Protein AF-A0A822DT63-F1 (afdb_monomer)

pLDDT: mean 71.57, std 24.01, range [23.45, 98.0]

Radius of gyration: 25.52 Å; Cα contacts (8 Å, |Δi|>4): 205; chains: 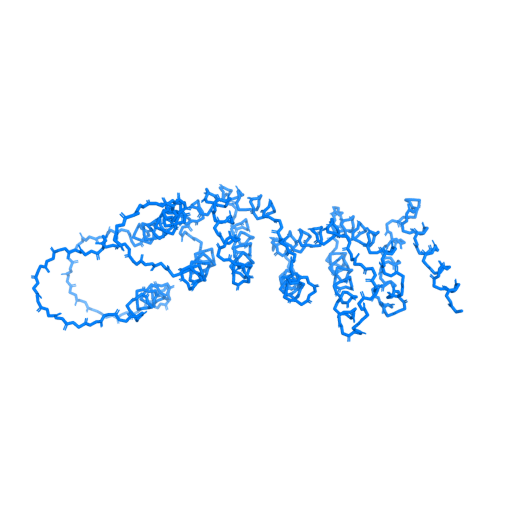1; bounding box: 80×31×86 Å

Sequence (314 aa):
MDDGYDVLAEYTKKILSDDAHGNLQLMHIMTIIVRHQTIYFHVRYILANLMIQSAQKIASQQSNSMEHKKLAIDIIEVIIKWELRKHHEQTNDQKNFNRALIDTIFNFLIRHACQINLQNMLPLSQQCIRLFKIARKFAWPNVDVKLTTFERLIHQIESPNITAHNSIAIAIDLLAFLISTFTVIQIKYTMRTLKRSLITCVSITNYPRLVESMQNLFSKLIIQIPIEPPAAIIPTTATNTQQGLSPQLVQATLASLATATTNNQQSILTNNVPISTHTISKSEDIEQFYTIITKTIIDNMNSTPTSIVNTTDR

Solvent-accessible surface area (backbone atoms only — not comparable to full-atom values): 18915 Å² total; per-residue (Å²): 122,64,67,61,50,53,51,50,43,50,55,53,48,50,62,73,70,40,81,85,53,54,72,67,56,55,51,51,52,51,51,51,49,54,76,44,45,78,73,49,51,84,41,36,83,77,44,50,67,54,51,55,51,48,27,52,54,48,57,64,44,92,86,60,46,72,65,42,46,49,50,26,51,47,50,52,50,47,56,46,48,50,47,41,47,45,64,73,68,65,55,82,89,56,85,75,83,55,67,70,57,54,52,49,50,53,52,50,30,54,55,52,34,33,50,57,80,46,91,86,31,58,67,58,16,51,49,26,51,51,50,47,53,46,37,46,66,66,54,38,67,88,60,85,80,75,58,70,62,54,50,60,51,40,65,49,65,85,50,92,45,73,59,50,48,56,20,34,21,49,50,38,45,53,47,32,54,49,49,74,73,48,53,68,69,56,43,48,51,51,49,65,73,42,42,71,45,52,54,59,55,53,70,48,70,92,41,66,66,40,46,53,24,51,51,52,30,50,56,47,47,51,71,67,42,79,70,76,76,72,94,82,82,65,86,88,73,91,77,92,78,93,75,89,85,63,80,59,58,66,52,47,58,53,49,57,57,62,63,66,74,67,78,84,79,79,90,81,88,86,84,90,82,93,73,81,91,73,93,69,61,76,65,54,58,52,37,49,48,50,48,49,48,51,48,50,55,48,50,66,58,63,75,64,87,88,86,90,74,87,78,90,84,136

Secondary structure (DSSP, 8-state):
-HHHHHHHHHHHHHHHH-TTS-HHHHHHHHHHHHHTHHHHGGGHHHHHHHHHHHHHHHHT-TT--HHHHHHHHHHHHHHHHHHHHHHHTT-TTSPPPPHHHHHHHHHHHHHHHT-TTSTT-HHHHHHHHHHHHHIIIII-TTPPPPTHHHHHHHGGGGS--HHHHHHHHHHHHHHHHHHHTS-HHHHHHHHHHHHHHHHHHHT--S-HHHHHHHHHHHHHHHHHS--PPPS---------------THHHHHHHHHHHHHSS-SS----------------HHHHHHHHHHHHHHHHHHHHHS-S--SS-----

Nearest PDB structures (foldseek):
  4xrk-assembly1_A  TM=4.862E-01  e=1.887E-01  Thermochaetoides thermophila DSM 1495
  6x2v-assembly1_C  TM=5.362E-01  e=8.096E-01  Saccharomyces cerevisiae
  3t7u-assembly2_B  TM=3.891E-01  e=5.999E-01  Homo sapiens
  7v1k-assembly1_A-2  TM=2.999E-01  e=3.625E+00  Homo sapiens

Structure (mmCIF, N/CA/C/O backbone):
data_AF-A0A822DT63-F1
#
_entry.id   AF-A0A822DT63-F1
#
loop_
_atom_site.group_PDB
_atom_site.id
_atom_site.type_symbol
_atom_site.label_atom_id
_atom_site.label_alt_id
_atom_site.label_comp_id
_atom_site.label_asym_id
_atom_site.label_entity_id
_atom_site.label_seq_id
_atom_site.pdbx_PDB_ins_code
_atom_site.Cartn_x
_atom_site.Cartn_y
_atom_site.Cartn_z
_atom_site.occupancy
_atom_site.B_iso_or_equiv
_atom_site.auth_seq_id
_atom_site.auth_comp_id
_atom_site.auth_asym_id
_atom_site.auth_atom_id
_atom_site.pdbx_PDB_model_num
ATOM 1 N N . MET A 1 1 ? 9.017 8.154 -33.077 1.00 52.53 1 MET A N 1
ATOM 2 C CA . MET A 1 1 ? 9.398 8.542 -31.695 1.00 52.53 1 MET A CA 1
ATOM 3 C C . MET A 1 1 ? 9.090 7.427 -30.696 1.00 52.53 1 MET A C 1
ATOM 5 O O . MET A 1 1 ? 9.802 7.360 -29.704 1.00 52.53 1 MET A O 1
ATOM 9 N N . ASP A 1 2 ? 8.120 6.542 -30.965 1.00 59.50 2 ASP A N 1
ATOM 10 C CA . ASP A 1 2 ? 7.795 5.391 -30.101 1.00 59.50 2 ASP A CA 1
ATOM 11 C C . ASP A 1 2 ? 8.909 4.330 -30.014 1.00 59.50 2 ASP A C 1
ATOM 13 O O . ASP A 1 2 ? 9.157 3.808 -28.928 1.00 59.50 2 ASP A O 1
ATOM 17 N N . ASP A 1 3 ? 9.687 4.131 -31.087 1.00 75.00 3 ASP A N 1
ATOM 18 C CA . ASP A 1 3 ? 10.789 3.151 -31.111 1.00 75.00 3 ASP A CA 1
ATOM 19 C C . ASP A 1 3 ? 11.819 3.365 -29.986 1.00 75.00 3 ASP A C 1
ATOM 21 O O . ASP A 1 3 ? 12.378 2.414 -29.446 1.00 75.00 3 ASP A O 1
ATOM 25 N N . GLY A 1 4 ? 12.064 4.618 -29.583 1.00 85.81 4 GLY A N 1
ATOM 26 C CA . GLY A 1 4 ? 13.024 4.929 -28.521 1.00 85.81 4 GLY A CA 1
ATOM 27 C C . GLY A 1 4 ? 12.566 4.465 -27.135 1.00 85.81 4 GLY A C 1
ATOM 28 O O . GLY A 1 4 ? 13.388 4.038 -26.322 1.00 85.81 4 GLY A O 1
ATOM 29 N N . TYR A 1 5 ? 11.259 4.518 -26.862 1.00 88.31 5 TYR A N 1
ATOM 30 C CA . TYR A 1 5 ? 10.699 4.037 -25.600 1.00 88.31 5 TYR A CA 1
ATOM 31 C C . TYR A 1 5 ? 10.622 2.516 -25.567 1.00 88.31 5 TYR A C 1
ATOM 33 O O . TYR A 1 5 ? 10.907 1.930 -24.524 1.00 88.31 5 TYR A O 1
ATOM 41 N N . ASP A 1 6 ? 10.320 1.874 -26.692 1.00 87.62 6 ASP A N 1
ATOM 42 C CA . ASP A 1 6 ? 10.322 0.415 -26.782 1.00 87.62 6 ASP A CA 1
ATOM 43 C C . ASP A 1 6 ? 11.729 -0.153 -26.568 1.00 87.62 6 ASP A C 1
ATOM 45 O O . ASP A 1 6 ? 11.918 -1.045 -25.739 1.00 87.62 6 ASP A O 1
ATOM 49 N N . VAL A 1 7 ? 12.740 0.456 -27.195 1.00 90.56 7 VAL A N 1
ATOM 50 C CA . VAL A 1 7 ? 14.152 0.113 -26.979 1.00 90.56 7 VAL A CA 1
ATOM 51 C C . VAL A 1 7 ? 14.564 0.340 -25.518 1.00 90.56 7 VAL A C 1
ATOM 53 O O . VAL A 1 7 ? 15.204 -0.519 -24.904 1.00 90.56 7 VAL A O 1
ATOM 56 N N . LEU A 1 8 ? 14.164 1.467 -24.915 1.00 91.31 8 LEU A N 1
ATOM 57 C CA . LEU A 1 8 ? 14.414 1.733 -23.495 1.00 91.31 8 LEU A CA 1
ATOM 58 C C . LEU A 1 8 ? 13.764 0.665 -22.602 1.00 91.31 8 LEU A C 1
ATOM 60 O O . LEU A 1 8 ? 14.399 0.186 -21.657 1.00 91.31 8 LEU A O 1
ATOM 64 N N . ALA A 1 9 ? 12.513 0.295 -22.884 1.00 90.88 9 ALA A N 1
ATOM 65 C CA . ALA A 1 9 ? 11.777 -0.712 -22.131 1.00 90.88 9 ALA A CA 1
ATOM 66 C C . ALA A 1 9 ? 12.451 -2.079 -22.235 1.00 90.88 9 ALA A C 1
ATOM 68 O O . ALA A 1 9 ? 12.611 -2.751 -21.216 1.00 90.88 9 ALA A O 1
ATOM 69 N N . GLU A 1 10 ? 12.867 -2.473 -23.437 1.00 92.12 10 GLU A N 1
ATOM 70 C CA . GLU A 1 10 ? 13.505 -3.755 -23.710 1.00 92.12 10 GLU A CA 1
ATOM 71 C C . GLU A 1 10 ? 14.838 -3.891 -22.972 1.00 92.12 10 GLU A C 1
ATOM 73 O O . GLU A 1 10 ? 15.023 -4.847 -22.213 1.00 92.12 10 GLU A O 1
ATOM 78 N N . TYR A 1 11 ? 15.741 -2.915 -23.109 1.00 89.50 11 TYR A N 1
ATOM 79 C CA . TYR A 1 11 ? 17.038 -2.965 -22.431 1.00 89.50 11 TYR A CA 1
ATOM 80 C C . TYR A 1 11 ? 16.901 -2.879 -20.913 1.00 89.50 11 TYR A C 1
ATOM 82 O O . TYR A 1 11 ? 17.552 -3.638 -20.194 1.00 89.50 11 TYR A O 1
ATOM 90 N N . THR A 1 12 ? 16.022 -2.006 -20.412 1.00 91.12 12 THR A N 1
ATOM 91 C CA . THR A 1 12 ? 15.779 -1.903 -18.967 1.00 91.12 12 THR A CA 1
ATOM 92 C C . THR A 1 12 ? 15.217 -3.214 -18.434 1.00 91.12 12 THR A C 1
ATOM 94 O O . THR A 1 12 ? 15.728 -3.747 -17.455 1.00 91.12 12 THR A O 1
ATOM 97 N N . LYS A 1 13 ? 14.210 -3.786 -19.104 1.00 91.38 13 LYS A N 1
ATOM 98 C CA . LYS A 1 13 ? 13.637 -5.083 -18.742 1.00 91.38 13 LYS A CA 1
ATOM 99 C C . LYS A 1 13 ? 14.699 -6.174 -18.728 1.00 91.38 13 LYS A C 1
ATOM 101 O O . LYS A 1 13 ? 14.752 -6.908 -17.751 1.00 91.38 13 LYS A O 1
ATOM 106 N N . LYS A 1 14 ? 15.540 -6.249 -19.762 1.00 88.69 14 LYS A N 1
ATOM 107 C CA . LYS A 1 14 ? 16.614 -7.241 -19.869 1.00 88.69 14 LYS A CA 1
ATOM 108 C C . LYS A 1 14 ? 17.551 -7.178 -18.665 1.00 88.69 14 LYS A C 1
ATOM 110 O O . LYS A 1 14 ? 17.771 -8.202 -18.032 1.00 88.69 14 LYS A O 1
ATOM 115 N N . ILE A 1 15 ? 18.004 -5.977 -18.296 1.00 85.56 15 ILE A N 1
ATOM 116 C CA . ILE A 1 15 ? 18.871 -5.768 -17.124 1.00 85.56 15 ILE A CA 1
ATOM 117 C C . ILE A 1 15 ? 18.153 -6.149 -15.819 1.00 85.56 15 ILE A C 1
ATOM 119 O O . ILE A 1 15 ? 18.777 -6.675 -14.906 1.00 85.56 15 ILE A O 1
ATOM 123 N N . LEU A 1 16 ? 16.847 -5.883 -15.709 1.00 86.44 16 LEU A N 1
ATOM 124 C CA . LEU A 1 16 ? 16.071 -6.210 -14.507 1.00 86.44 16 LEU A CA 1
ATOM 125 C C . LEU A 1 16 ? 15.719 -7.694 -14.373 1.00 86.44 16 LEU A C 1
ATOM 127 O O . LEU A 1 16 ? 15.528 -8.159 -13.252 1.00 86.44 16 LEU A O 1
ATOM 131 N N . SER A 1 17 ? 15.580 -8.412 -15.489 1.00 83.12 17 SER A N 1
ATOM 132 C CA . SER A 1 17 ? 15.238 -9.838 -15.509 1.00 83.12 17 SER A CA 1
ATOM 133 C C . SER A 1 17 ? 16.448 -10.763 -15.441 1.00 83.12 17 SER A C 1
ATOM 135 O O . SER A 1 17 ? 16.282 -11.943 -15.154 1.00 83.12 17 SER A O 1
ATOM 137 N N . ASP A 1 18 ? 17.638 -10.258 -15.761 1.00 78.69 18 ASP A N 1
ATOM 138 C CA . ASP A 1 18 ? 18.852 -11.063 -15.792 1.00 78.69 18 ASP A CA 1
ATOM 139 C C . ASP A 1 18 ? 19.475 -11.152 -14.388 1.00 78.69 18 ASP A C 1
ATOM 141 O O . ASP A 1 18 ? 20.070 -10.200 -13.880 1.00 78.69 18 ASP A O 1
ATOM 145 N N . ASP A 1 19 ? 19.320 -12.313 -13.745 1.00 63.47 19 ASP A N 1
ATOM 146 C CA . ASP A 1 19 ? 19.892 -12.611 -12.426 1.00 63.47 19 ASP A CA 1
ATOM 147 C C . ASP A 1 19 ? 21.431 -12.741 -12.451 1.00 63.47 19 ASP A C 1
ATOM 149 O O . ASP A 1 19 ? 22.051 -12.816 -11.387 1.00 63.47 19 ASP A O 1
ATOM 153 N N . ALA A 1 20 ? 22.073 -12.732 -13.631 1.00 59.50 20 ALA A N 1
ATOM 154 C CA . ALA A 1 20 ? 23.534 -12.697 -13.750 1.00 59.50 20 ALA A CA 1
ATOM 155 C C . ALA A 1 20 ? 24.132 -11.348 -13.310 1.00 59.50 20 ALA A C 1
ATOM 157 O O . ALA A 1 20 ? 25.312 -11.255 -12.961 1.00 59.50 20 ALA A O 1
ATOM 158 N N . HIS A 1 21 ? 23.323 -10.289 -13.309 1.00 62.19 21 HIS A N 1
ATOM 159 C CA . HIS A 1 21 ? 23.713 -8.965 -12.856 1.00 62.19 21 HIS A CA 1
ATOM 160 C C . HIS A 1 21 ? 23.679 -8.903 -11.322 1.00 62.19 21 HIS A C 1
ATOM 162 O O . HIS A 1 21 ? 22.627 -9.012 -10.694 1.00 62.19 21 HIS A O 1
ATOM 168 N N . GLY A 1 22 ? 24.845 -8.737 -10.688 1.00 78.00 22 GLY A N 1
ATOM 169 C CA . GLY A 1 22 ? 24.954 -8.702 -9.226 1.00 78.00 22 GLY A CA 1
ATOM 170 C C . GLY A 1 22 ? 24.049 -7.644 -8.569 1.00 78.00 22 GLY A C 1
ATOM 171 O O . GLY A 1 22 ? 23.708 -6.630 -9.179 1.00 78.00 22 GLY A O 1
ATOM 172 N N . ASN A 1 23 ? 23.702 -7.840 -7.287 1.00 81.19 23 ASN A N 1
ATOM 173 C CA . ASN A 1 23 ? 22.783 -6.967 -6.527 1.00 81.19 23 ASN A CA 1
ATOM 174 C C . ASN A 1 23 ? 23.103 -5.462 -6.641 1.00 81.19 23 ASN A C 1
ATOM 176 O O . ASN A 1 23 ? 22.190 -4.642 -6.657 1.00 81.19 23 ASN A O 1
ATOM 180 N N . LEU A 1 24 ? 24.380 -5.089 -6.762 1.00 85.69 24 LEU A N 1
ATOM 181 C CA . LEU A 1 24 ? 24.803 -3.696 -6.927 1.00 85.69 24 LEU A CA 1
ATOM 182 C C . LEU A 1 24 ? 24.281 -3.064 -8.230 1.00 85.69 24 LEU A C 1
ATOM 184 O O . LEU A 1 24 ? 23.842 -1.915 -8.231 1.00 85.69 24 LEU A O 1
ATOM 188 N N . GLN A 1 25 ? 24.286 -3.815 -9.333 1.00 87.56 25 GLN A N 1
ATOM 189 C CA . GLN A 1 25 ? 23.784 -3.339 -10.620 1.00 87.56 25 GLN A CA 1
ATOM 190 C C . GLN A 1 25 ? 22.270 -3.127 -10.569 1.00 87.56 25 GLN A C 1
ATOM 192 O O . GLN A 1 25 ? 21.791 -2.100 -11.049 1.00 87.56 25 GLN A O 1
ATOM 197 N N . LEU A 1 26 ? 21.537 -4.039 -9.915 1.00 88.50 26 LEU A N 1
ATOM 198 C CA . LEU A 1 26 ? 20.099 -3.901 -9.670 1.00 88.50 26 LEU A CA 1
ATOM 199 C C . LEU A 1 26 ? 19.777 -2.619 -8.883 1.00 88.50 26 LEU A C 1
ATOM 201 O O . LEU A 1 26 ? 18.880 -1.860 -9.249 1.00 88.50 26 LEU A O 1
ATOM 205 N N . MET A 1 27 ? 20.536 -2.347 -7.820 1.00 89.38 27 MET A N 1
ATOM 206 C CA . MET A 1 27 ? 20.390 -1.126 -7.021 1.00 89.38 27 MET A CA 1
ATOM 207 C C . MET A 1 27 ? 20.662 0.134 -7.847 1.00 89.38 27 MET A C 1
ATOM 209 O O . MET A 1 27 ? 19.911 1.111 -7.773 1.00 89.38 27 MET A O 1
ATOM 213 N N . HIS A 1 28 ? 21.715 0.110 -8.666 1.00 91.50 28 HIS A N 1
ATOM 214 C CA . HIS A 1 28 ? 22.088 1.235 -9.513 1.00 91.50 28 HIS A CA 1
ATOM 215 C C . HIS A 1 28 ? 21.010 1.546 -10.561 1.00 91.50 28 HIS A C 1
ATOM 217 O O . HIS A 1 28 ? 20.580 2.695 -10.677 1.00 91.50 28 HIS A O 1
ATOM 223 N N . ILE A 1 29 ? 20.507 0.534 -11.281 1.00 92.94 29 ILE A N 1
ATOM 224 C CA . ILE A 1 29 ? 19.453 0.749 -12.284 1.00 92.94 29 ILE A CA 1
ATOM 225 C C . ILE A 1 29 ? 18.142 1.213 -11.639 1.00 92.94 29 ILE A C 1
ATOM 227 O O . ILE A 1 29 ? 17.518 2.145 -12.141 1.00 92.94 29 ILE A O 1
ATOM 231 N N . MET A 1 30 ? 17.761 0.657 -10.483 1.00 94.06 30 MET A N 1
ATOM 232 C CA . MET A 1 30 ? 16.591 1.127 -9.733 1.00 94.06 30 MET A CA 1
ATOM 233 C C . MET A 1 30 ? 16.735 2.593 -9.321 1.00 94.06 30 MET A C 1
ATOM 235 O O . MET A 1 30 ? 15.799 3.373 -9.478 1.00 94.06 30 MET A O 1
ATOM 239 N N . THR A 1 31 ? 17.926 2.999 -8.876 1.00 95.44 31 THR A N 1
ATOM 240 C CA . THR A 1 31 ? 18.222 4.398 -8.538 1.00 95.44 31 THR A CA 1
ATOM 241 C C . THR A 1 31 ? 18.108 5.313 -9.762 1.00 95.44 31 THR A C 1
ATOM 243 O O . THR A 1 31 ? 17.562 6.412 -9.659 1.00 95.44 31 THR A O 1
ATOM 246 N N . ILE A 1 32 ? 18.565 4.868 -10.940 1.00 95.31 32 ILE A N 1
ATOM 247 C CA . ILE A 1 32 ? 18.401 5.608 -12.203 1.00 95.31 32 ILE A CA 1
ATOM 248 C C . ILE A 1 32 ? 16.918 5.785 -12.539 1.00 95.31 32 ILE A C 1
ATOM 250 O O . ILE A 1 32 ? 16.511 6.904 -12.853 1.00 95.31 32 ILE A O 1
ATOM 254 N N . ILE A 1 33 ? 16.118 4.716 -12.457 1.00 95.81 33 ILE A N 1
ATOM 255 C CA . ILE A 1 33 ? 14.677 4.769 -12.745 1.00 95.81 33 ILE A CA 1
ATOM 256 C C . ILE A 1 33 ? 13.977 5.729 -11.780 1.00 95.81 33 ILE A C 1
ATOM 258 O O . ILE A 1 33 ? 13.191 6.569 -12.216 1.00 95.81 33 ILE A O 1
ATOM 262 N N . VAL A 1 34 ? 14.295 5.654 -10.484 1.00 96.94 34 VAL A N 1
ATOM 263 C CA . VAL A 1 34 ? 13.721 6.543 -9.465 1.00 96.94 34 VAL A CA 1
ATOM 264 C C . VAL A 1 34 ? 14.087 8.004 -9.729 1.00 96.94 34 VAL A C 1
ATOM 266 O O . VAL A 1 34 ? 13.219 8.879 -9.699 1.00 96.94 34 VAL A O 1
ATOM 269 N N . ARG A 1 35 ? 15.359 8.277 -10.042 1.00 97.00 35 ARG A N 1
ATOM 270 C CA . ARG A 1 35 ? 15.852 9.629 -10.332 1.00 97.00 35 ARG A CA 1
ATOM 271 C C . ARG A 1 35 ? 15.226 10.218 -11.597 1.00 97.00 35 ARG A C 1
ATOM 273 O O . ARG A 1 35 ? 14.903 11.401 -11.616 1.00 97.00 35 ARG A O 1
ATOM 280 N N . HIS A 1 36 ? 15.024 9.398 -12.627 1.00 95.38 36 HIS A N 1
ATOM 281 C CA . HIS A 1 36 ? 14.528 9.811 -13.947 1.00 95.38 36 HIS A CA 1
ATOM 282 C C . HIS A 1 36 ? 13.108 9.316 -14.239 1.00 95.38 36 HIS A C 1
ATOM 284 O O . HIS A 1 36 ? 12.771 8.975 -15.373 1.00 95.38 36 HIS A O 1
ATOM 290 N N . GLN A 1 37 ? 12.248 9.298 -13.220 1.00 94.75 37 GLN A N 1
ATOM 291 C CA . GLN A 1 37 ? 10.893 8.739 -13.299 1.00 94.75 37 GLN A CA 1
ATOM 292 C C . GLN A 1 37 ? 10.018 9.306 -14.433 1.00 94.75 37 GLN A C 1
ATOM 294 O O . GLN A 1 37 ? 9.089 8.638 -14.881 1.00 94.75 37 GLN A O 1
ATOM 299 N N . THR A 1 38 ? 10.269 10.534 -14.899 1.00 93.69 38 THR A N 1
ATOM 300 C CA . THR A 1 38 ? 9.486 11.170 -15.971 1.00 93.69 38 THR A CA 1
ATOM 301 C C . THR A 1 38 ? 9.731 10.522 -17.328 1.00 93.69 38 THR A C 1
ATOM 303 O O . THR A 1 38 ? 8.777 10.360 -18.082 1.00 93.69 38 THR A O 1
ATOM 306 N N . ILE A 1 39 ? 10.969 10.104 -17.609 1.00 93.06 39 ILE A N 1
ATOM 307 C CA . ILE A 1 39 ? 11.360 9.438 -18.861 1.00 93.06 39 ILE A CA 1
ATOM 308 C C . ILE A 1 39 ? 10.750 8.035 -18.910 1.00 93.06 39 ILE A C 1
ATOM 310 O O . ILE A 1 39 ? 10.152 7.637 -19.907 1.00 93.06 39 ILE A O 1
ATOM 314 N N . TYR A 1 40 ? 10.826 7.310 -17.792 1.00 94.44 40 TYR A N 1
ATOM 315 C CA . TYR A 1 40 ? 10.297 5.950 -17.673 1.00 94.44 40 TYR A CA 1
ATOM 316 C C . TYR A 1 40 ? 8.763 5.882 -17.583 1.00 94.44 40 TYR A C 1
ATOM 318 O O . TYR A 1 40 ? 8.188 4.797 -17.665 1.00 94.44 40 TYR A O 1
ATOM 326 N N . PHE A 1 41 ? 8.074 7.021 -17.460 1.00 93.50 41 PHE A N 1
ATOM 327 C CA . PHE A 1 41 ? 6.614 7.068 -17.371 1.00 93.50 41 PHE A CA 1
ATOM 328 C C . PHE A 1 41 ? 5.923 6.444 -18.591 1.00 93.50 41 PHE A C 1
ATOM 330 O O . PHE A 1 41 ? 4.889 5.797 -18.431 1.00 93.50 41 PHE A O 1
ATOM 337 N N . HIS A 1 42 ? 6.483 6.592 -19.793 1.00 90.69 42 HIS A N 1
ATOM 338 C CA . HIS A 1 42 ? 5.894 6.039 -21.019 1.00 90.69 42 HIS A CA 1
ATOM 339 C C . HIS A 1 42 ? 5.940 4.501 -21.055 1.00 90.69 42 HIS A C 1
ATOM 341 O O . HIS A 1 42 ? 5.038 3.867 -21.593 1.00 90.69 42 HIS A O 1
ATOM 347 N N . VAL A 1 43 ? 6.920 3.892 -20.381 1.00 92.44 43 VAL A N 1
ATOM 348 C CA . VAL A 1 43 ? 7.152 2.434 -20.353 1.00 92.44 43 VAL A CA 1
ATOM 349 C C . VAL A 1 43 ? 6.694 1.773 -19.042 1.00 92.44 43 VAL A C 1
ATOM 351 O O . VAL A 1 43 ? 6.936 0.589 -18.795 1.00 92.44 43 VAL A O 1
ATOM 354 N N . ARG A 1 44 ? 5.997 2.528 -18.184 1.00 93.06 44 ARG A N 1
ATOM 355 C CA . ARG A 1 44 ? 5.660 2.152 -16.801 1.00 93.06 44 ARG A CA 1
ATOM 356 C C . ARG A 1 44 ? 4.970 0.799 -16.644 1.00 93.06 44 ARG A C 1
ATOM 358 O O . ARG A 1 44 ? 5.275 0.077 -15.706 1.00 93.06 44 ARG A O 1
ATOM 365 N N . TYR A 1 45 ? 4.063 0.419 -17.543 1.00 91.31 45 TYR A N 1
ATOM 366 C CA . TYR A 1 45 ? 3.303 -0.834 -17.408 1.00 91.31 45 TYR A CA 1
ATOM 367 C C . TYR A 1 45 ? 4.167 -2.077 -17.606 1.00 91.31 45 TYR A C 1
ATOM 369 O O . TYR A 1 45 ? 3.903 -3.111 -16.995 1.00 91.31 45 TYR A O 1
ATOM 377 N N . ILE A 1 46 ? 5.205 -1.964 -18.437 1.00 91.19 46 ILE A N 1
ATOM 378 C CA . ILE A 1 46 ? 6.165 -3.039 -18.686 1.00 91.19 46 ILE A CA 1
ATOM 379 C C . ILE A 1 46 ? 7.077 -3.193 -17.464 1.00 91.19 46 ILE A C 1
ATOM 381 O O . ILE A 1 46 ? 7.363 -4.310 -17.036 1.00 91.19 46 ILE A O 1
ATOM 385 N N . LEU A 1 47 ? 7.496 -2.070 -16.873 1.00 93.56 47 LEU A N 1
ATOM 386 C CA . LEU A 1 47 ? 8.488 -2.058 -15.800 1.00 93.56 47 LEU A CA 1
ATOM 387 C C . LEU A 1 47 ? 7.903 -2.235 -14.397 1.00 93.56 47 LEU A C 1
ATOM 389 O O . LEU A 1 47 ? 8.574 -2.808 -13.546 1.00 93.56 47 LEU A O 1
ATOM 393 N N . ALA A 1 48 ? 6.673 -1.794 -14.125 1.00 94.50 48 ALA A N 1
ATOM 394 C CA . ALA A 1 48 ? 6.158 -1.699 -12.756 1.00 94.50 48 ALA A CA 1
ATOM 395 C C . ALA A 1 48 ? 6.138 -3.048 -12.013 1.00 94.50 48 ALA A C 1
ATOM 397 O O . ALA A 1 48 ? 6.476 -3.096 -10.831 1.00 94.50 48 ALA A O 1
ATOM 398 N N . ASN A 1 49 ? 5.815 -4.149 -12.705 1.00 93.94 49 ASN A N 1
ATOM 399 C CA . ASN A 1 49 ? 5.872 -5.500 -12.130 1.00 93.94 49 ASN A CA 1
ATOM 400 C C . ASN A 1 49 ? 7.302 -5.944 -11.784 1.00 93.94 49 ASN A C 1
ATOM 402 O O . ASN A 1 49 ? 7.497 -6.667 -10.812 1.00 93.94 49 ASN A O 1
ATOM 406 N N . LEU A 1 50 ? 8.299 -5.538 -12.570 1.00 93.62 50 LEU A N 1
ATOM 407 C CA . LEU A 1 50 ? 9.703 -5.841 -12.285 1.00 93.62 50 LEU A CA 1
ATOM 408 C C . LEU A 1 50 ? 10.199 -4.967 -11.137 1.00 93.62 50 LEU A C 1
ATOM 410 O O . LEU A 1 50 ? 10.806 -5.469 -10.203 1.00 93.62 50 LEU A O 1
ATOM 414 N N . MET A 1 51 ? 9.843 -3.683 -11.147 1.00 94.94 51 MET A N 1
ATOM 415 C CA . MET A 1 51 ? 10.192 -2.735 -10.091 1.00 94.94 51 MET A CA 1
ATOM 416 C C . MET A 1 51 ? 9.673 -3.161 -8.718 1.00 94.94 51 MET A C 1
ATOM 418 O O . MET A 1 51 ? 10.431 -3.119 -7.753 1.00 94.94 51 MET A O 1
ATOM 422 N N . ILE A 1 52 ? 8.420 -3.622 -8.611 1.00 95.00 52 ILE A N 1
ATOM 423 C CA . ILE A 1 52 ? 7.889 -4.119 -7.332 1.00 95.00 52 ILE A CA 1
ATOM 424 C C . ILE A 1 52 ? 8.627 -5.381 -6.857 1.00 95.00 52 ILE A C 1
ATOM 426 O O . 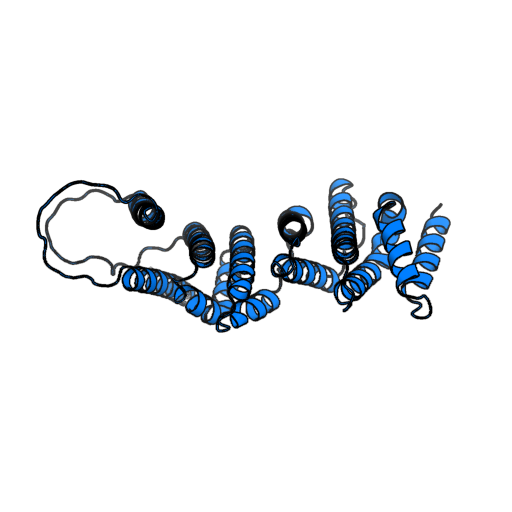ILE A 1 52 ? 8.942 -5.487 -5.672 1.00 95.00 52 ILE A O 1
ATOM 430 N N . GLN A 1 53 ? 8.971 -6.300 -7.766 1.00 93.75 53 GLN A N 1
ATOM 431 C CA . GLN A 1 53 ? 9.754 -7.498 -7.438 1.00 93.75 53 GLN A CA 1
ATOM 432 C C . GLN A 1 53 ? 11.167 -7.133 -6.974 1.00 93.75 53 GLN A C 1
ATOM 434 O O . GLN A 1 53 ? 11.644 -7.649 -5.963 1.00 93.75 53 GLN A O 1
ATOM 439 N N . SER A 1 54 ? 11.819 -6.189 -7.655 1.00 92.44 54 SER A N 1
ATOM 440 C CA . SER A 1 54 ? 13.120 -5.662 -7.251 1.00 92.44 54 SER A CA 1
ATOM 441 C C . SER A 1 54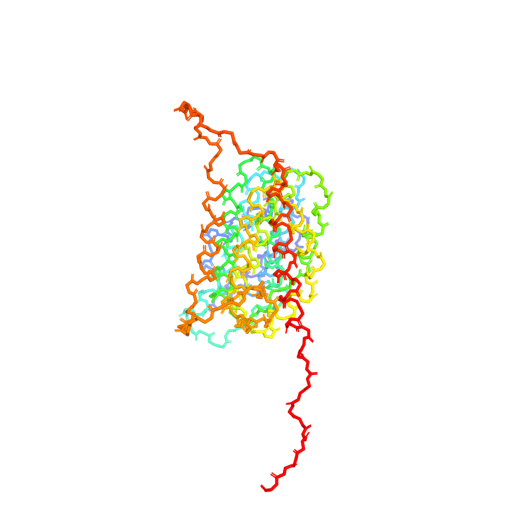 ? 13.046 -4.978 -5.888 1.00 92.44 54 SER A C 1
ATOM 443 O O . SER A 1 54 ? 13.883 -5.258 -5.039 1.00 92.44 54 SER A O 1
ATOM 445 N N . ALA A 1 55 ? 12.024 -4.157 -5.624 1.00 93.94 55 ALA A N 1
ATOM 446 C CA . ALA A 1 55 ? 11.828 -3.516 -4.323 1.00 93.94 55 ALA A CA 1
ATOM 447 C C . ALA A 1 55 ? 11.666 -4.546 -3.191 1.00 93.94 55 ALA A C 1
ATOM 449 O O . ALA A 1 55 ? 12.275 -4.394 -2.134 1.00 93.94 55 ALA A O 1
ATOM 450 N N . GLN A 1 56 ? 10.909 -5.626 -3.415 1.00 92.75 56 GLN A N 1
ATOM 451 C CA . GLN A 1 56 ? 10.780 -6.728 -2.456 1.00 92.75 56 GLN A CA 1
ATOM 452 C C . GLN A 1 56 ? 12.106 -7.467 -2.239 1.00 92.75 56 GLN A C 1
ATOM 454 O O . GLN A 1 56 ? 12.480 -7.714 -1.091 1.00 92.75 56 GLN A O 1
ATOM 459 N N . LYS A 1 57 ? 12.836 -7.780 -3.321 1.00 90.50 57 LYS A N 1
ATOM 460 C CA . LYS A 1 57 ? 14.161 -8.418 -3.265 1.00 90.50 57 LYS A CA 1
ATOM 461 C C . LYS A 1 57 ? 15.113 -7.560 -2.437 1.00 90.50 57 LYS A C 1
ATOM 463 O O . LYS A 1 57 ? 15.623 -8.051 -1.437 1.00 90.50 57 LYS A O 1
ATOM 468 N N . ILE A 1 58 ? 15.252 -6.277 -2.775 1.00 90.06 58 ILE A N 1
ATOM 469 C CA . ILE A 1 58 ? 16.101 -5.298 -2.078 1.00 90.06 58 ILE A CA 1
ATOM 470 C C . ILE A 1 58 ? 15.722 -5.195 -0.600 1.00 90.06 58 ILE A C 1
ATOM 472 O O . ILE A 1 58 ? 16.586 -5.311 0.259 1.00 90.06 58 ILE A O 1
ATOM 476 N N . ALA A 1 59 ? 14.434 -5.044 -0.286 1.00 88.00 59 ALA A N 1
ATOM 477 C CA . ALA A 1 59 ? 13.965 -4.858 1.084 1.00 88.00 59 ALA A CA 1
ATOM 478 C C . ALA A 1 59 ? 14.069 -6.115 1.968 1.00 88.00 59 ALA A C 1
ATOM 480 O O . ALA A 1 59 ? 13.917 -6.011 3.186 1.00 88.00 59 ALA A O 1
ATOM 481 N N . SER A 1 60 ? 14.310 -7.294 1.390 1.00 84.44 60 SER A N 1
ATOM 482 C CA . SER A 1 60 ? 14.383 -8.576 2.109 1.00 84.44 60 SER A CA 1
ATOM 483 C C . SER A 1 60 ? 15.805 -9.031 2.469 1.00 84.44 60 SER A C 1
ATOM 485 O O . SER A 1 60 ? 15.957 -10.017 3.187 1.00 84.44 60 SER A O 1
ATOM 487 N N . GLN A 1 61 ? 16.851 -8.335 2.008 1.00 80.31 61 GLN A N 1
ATOM 488 C CA . GLN A 1 61 ? 18.236 -8.800 2.153 1.00 80.31 61 GLN A CA 1
ATOM 489 C C . GLN A 1 61 ? 18.752 -8.717 3.600 1.00 80.31 61 GLN A C 1
ATOM 491 O O . GLN A 1 61 ? 18.446 -7.794 4.345 1.00 80.31 61 GLN A O 1
ATOM 496 N N . GLN A 1 62 ? 19.574 -9.680 4.025 1.00 59.56 62 GLN A N 1
ATOM 497 C CA . GLN A 1 62 ? 20.045 -9.748 5.418 1.00 59.56 62 GLN A CA 1
ATOM 498 C C . GLN A 1 62 ? 21.041 -8.624 5.773 1.00 59.56 62 GLN A C 1
ATOM 500 O O . GLN A 1 62 ? 21.049 -8.161 6.909 1.00 59.56 62 GLN A O 1
ATOM 505 N N . SER A 1 63 ? 21.801 -8.099 4.799 1.00 60.56 63 SER A N 1
ATOM 506 C CA . SER A 1 63 ? 22.687 -6.926 4.958 1.00 60.56 63 SER A CA 1
ATOM 507 C C . SER A 1 63 ? 21.964 -5.587 4.712 1.00 60.56 63 SER A C 1
ATOM 509 O O . SER A 1 63 ? 22.525 -4.660 4.125 1.00 60.56 63 SER A O 1
ATOM 511 N N . ASN A 1 64 ? 20.683 -5.508 5.078 1.00 62.25 64 ASN A N 1
ATOM 512 C CA . ASN A 1 64 ? 19.778 -4.399 4.770 1.00 62.25 64 ASN A CA 1
ATOM 513 C C . ASN A 1 64 ? 20.219 -3.064 5.400 1.00 62.25 64 ASN A C 1
ATOM 515 O O . ASN A 1 64 ? 19.772 -2.696 6.490 1.00 62.25 64 ASN A O 1
ATOM 519 N N . SER A 1 65 ? 21.042 -2.302 4.676 1.00 78.56 65 SER A N 1
ATOM 520 C CA . SER A 1 65 ? 21.297 -0.893 4.981 1.00 78.56 65 SER A CA 1
ATOM 521 C C . SER A 1 65 ? 19.984 -0.099 4.961 1.00 78.56 65 SER A C 1
ATOM 523 O O . SER A 1 65 ? 19.060 -0.394 4.194 1.00 78.56 65 SER A O 1
ATOM 525 N N . MET A 1 66 ? 19.904 0.949 5.783 1.00 82.62 66 MET A N 1
ATOM 526 C CA . MET A 1 66 ? 18.800 1.915 5.759 1.00 82.62 66 MET A CA 1
ATOM 527 C C . MET A 1 66 ? 18.577 2.488 4.350 1.00 82.62 66 MET A C 1
ATOM 529 O O . MET A 1 66 ? 17.443 2.714 3.932 1.00 82.62 66 MET A O 1
ATOM 533 N N . GLU A 1 67 ? 19.659 2.656 3.592 1.00 87.31 67 GLU A N 1
ATOM 534 C CA . GLU A 1 67 ? 19.646 3.143 2.213 1.00 87.31 67 GLU A CA 1
ATOM 535 C C . GLU A 1 67 ? 18.892 2.200 1.273 1.00 87.31 67 GLU A C 1
ATOM 537 O O . GLU A 1 67 ? 18.139 2.654 0.415 1.00 87.31 67 GLU A O 1
ATOM 542 N N . HIS A 1 68 ? 19.024 0.886 1.473 1.00 88.06 68 HIS A N 1
ATOM 543 C CA . HIS A 1 68 ? 18.344 -0.110 0.646 1.00 88.06 68 HIS A CA 1
ATOM 544 C C . HIS A 1 68 ? 16.837 -0.084 0.878 1.00 88.06 68 HIS A C 1
ATOM 546 O O . HIS A 1 68 ? 16.050 -0.109 -0.067 1.00 88.06 68 HIS A O 1
ATOM 552 N N . LYS A 1 69 ? 16.421 0.036 2.142 1.00 88.62 69 LYS A N 1
ATOM 553 C CA . LYS A 1 69 ? 15.003 0.166 2.491 1.00 88.62 69 LYS A CA 1
ATOM 554 C C . LYS A 1 69 ? 14.416 1.473 1.981 1.00 88.62 69 LYS A C 1
ATOM 556 O O . LYS A 1 69 ? 13.297 1.471 1.475 1.00 88.62 69 LYS A O 1
ATOM 561 N N . LYS A 1 70 ? 15.177 2.565 2.078 1.00 91.69 70 LYS A N 1
ATOM 562 C CA . LYS A 1 70 ? 14.786 3.852 1.509 1.00 91.69 70 LYS A CA 1
ATOM 563 C C . LYS A 1 70 ? 14.585 3.740 -0.002 1.00 91.69 70 LYS A C 1
ATOM 565 O O . LYS A 1 70 ? 13.510 4.086 -0.475 1.00 91.69 70 LYS A O 1
ATOM 570 N N . LEU A 1 71 ? 15.544 3.162 -0.732 1.00 93.81 71 LEU A N 1
ATOM 571 C CA . LEU A 1 71 ? 15.404 2.951 -2.174 1.00 93.81 71 LEU A CA 1
ATOM 572 C C . LEU A 1 71 ? 14.176 2.095 -2.502 1.00 93.81 71 LEU A C 1
ATOM 574 O O . LEU A 1 71 ? 13.420 2.436 -3.405 1.00 93.81 71 LEU A O 1
ATOM 578 N N . ALA A 1 72 ? 13.939 1.011 -1.758 1.00 94.31 72 ALA A N 1
ATOM 579 C CA . ALA A 1 72 ? 12.764 0.172 -1.965 1.00 94.31 72 ALA A CA 1
ATOM 580 C C . ALA A 1 72 ? 11.453 0.962 -1.811 1.00 94.31 72 ALA A C 1
AT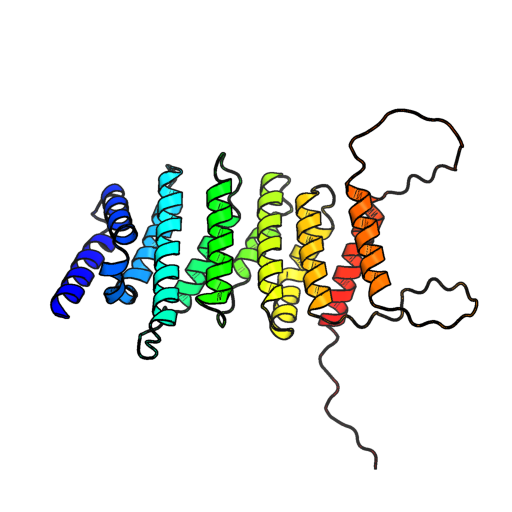OM 582 O O . ALA A 1 72 ? 10.556 0.811 -2.636 1.00 94.31 72 ALA A O 1
ATOM 583 N N . ILE A 1 73 ? 11.350 1.842 -0.810 1.00 94.88 73 ILE A N 1
ATOM 584 C CA . ILE A 1 73 ? 10.185 2.721 -0.620 1.00 94.88 73 ILE A CA 1
ATOM 585 C C . ILE A 1 73 ? 10.089 3.764 -1.741 1.00 94.88 73 ILE A C 1
ATOM 587 O O . ILE A 1 73 ? 8.993 3.996 -2.252 1.00 94.88 73 ILE A O 1
ATOM 591 N N . ASP A 1 74 ? 11.210 4.349 -2.167 1.00 96.44 74 ASP A N 1
ATOM 592 C CA . ASP A 1 74 ? 11.243 5.331 -3.254 1.00 96.44 74 ASP A CA 1
ATOM 593 C C . ASP A 1 74 ? 10.780 4.714 -4.590 1.00 96.44 74 ASP A C 1
ATOM 595 O O . ASP A 1 74 ? 10.066 5.362 -5.357 1.00 96.44 74 ASP A O 1
ATOM 599 N N . ILE A 1 75 ? 11.087 3.434 -4.843 1.00 97.00 75 ILE A N 1
ATOM 600 C CA . ILE A 1 75 ? 10.554 2.679 -5.990 1.00 97.00 75 ILE A CA 1
ATOM 601 C C . ILE A 1 75 ? 9.019 2.604 -5.925 1.00 97.00 75 ILE A C 1
ATOM 603 O O . ILE A 1 75 ? 8.346 2.884 -6.920 1.00 97.00 75 ILE A O 1
ATOM 607 N N . ILE A 1 76 ? 8.445 2.261 -4.765 1.00 97.75 76 ILE A N 1
ATOM 608 C CA . ILE A 1 76 ? 6.983 2.229 -4.581 1.00 97.75 76 ILE A CA 1
ATOM 609 C C . ILE A 1 76 ? 6.375 3.618 -4.778 1.00 97.75 76 ILE A C 1
ATOM 611 O O . ILE A 1 76 ? 5.338 3.757 -5.428 1.00 97.75 76 ILE A O 1
ATOM 615 N N . GLU A 1 77 ? 7.024 4.649 -4.238 1.00 97.94 77 GLU A N 1
ATOM 616 C CA . GLU A 1 77 ? 6.595 6.036 -4.385 1.00 97.94 77 GLU A CA 1
ATOM 617 C C . GLU A 1 77 ? 6.532 6.451 -5.859 1.00 97.94 77 GLU A C 1
ATOM 619 O O . GLU A 1 77 ? 5.567 7.099 -6.260 1.00 97.94 77 GLU A O 1
ATOM 624 N N . VAL A 1 78 ? 7.499 6.039 -6.682 1.00 98.00 78 VAL A N 1
ATOM 625 C CA . VAL A 1 78 ? 7.497 6.303 -8.129 1.00 98.00 78 VAL A CA 1
ATOM 626 C C . VAL A 1 78 ? 6.334 5.613 -8.833 1.00 98.00 78 VAL A C 1
ATOM 628 O O . VAL A 1 78 ? 5.648 6.255 -9.627 1.00 98.00 78 VAL A O 1
ATOM 631 N N . ILE A 1 79 ? 6.040 4.349 -8.510 1.00 97.50 79 ILE A N 1
ATOM 632 C CA . ILE A 1 79 ? 4.892 3.643 -9.106 1.00 97.50 79 ILE A CA 1
ATOM 633 C C . ILE A 1 79 ? 3.576 4.353 -8.747 1.00 97.50 79 ILE A C 1
ATOM 635 O O . ILE A 1 79 ? 2.717 4.546 -9.609 1.00 97.50 79 ILE A O 1
ATOM 639 N N . ILE A 1 80 ? 3.430 4.811 -7.498 1.00 97.31 80 ILE A N 1
ATOM 640 C CA . ILE A 1 80 ? 2.265 5.597 -7.068 1.00 97.31 80 ILE A CA 1
ATOM 641 C C . ILE A 1 80 ? 2.221 6.943 -7.801 1.00 97.31 80 ILE A C 1
ATOM 643 O O . ILE A 1 80 ? 1.163 7.332 -8.284 1.00 97.31 80 ILE A O 1
ATOM 647 N N . LYS A 1 81 ? 3.349 7.654 -7.934 1.00 96.75 81 LYS A N 1
ATOM 648 C CA . LYS A 1 81 ? 3.426 8.925 -8.677 1.00 96.75 81 LYS A CA 1
ATOM 649 C C . LYS A 1 81 ? 3.037 8.758 -10.139 1.00 96.75 81 LYS A C 1
ATOM 651 O O . LYS A 1 81 ? 2.334 9.615 -10.666 1.00 96.75 81 LYS A O 1
ATOM 656 N N . TRP A 1 82 ? 3.442 7.666 -10.782 1.00 95.75 82 TRP A N 1
ATOM 657 C CA . TRP A 1 82 ? 2.997 7.340 -12.134 1.00 95.75 82 TRP A CA 1
ATOM 658 C C . TRP A 1 82 ? 1.485 7.145 -12.202 1.00 95.75 82 TRP A C 1
ATOM 660 O O . TRP A 1 82 ? 0.847 7.686 -13.101 1.00 95.75 82 TRP A O 1
ATOM 670 N N . GLU A 1 83 ? 0.894 6.446 -11.234 1.00 94.38 83 GLU A N 1
ATOM 671 C CA . GLU A 1 83 ? -0.559 6.295 -11.190 1.00 94.38 83 GLU A CA 1
ATOM 672 C C . GLU A 1 83 ? -1.270 7.639 -10.966 1.00 94.38 83 GLU A C 1
ATOM 674 O O . GLU A 1 83 ? -2.244 7.946 -11.647 1.00 94.38 83 GLU A O 1
ATOM 679 N N . LEU A 1 84 ? -0.773 8.486 -10.061 1.00 94.12 84 LEU A N 1
ATOM 680 C CA . LEU A 1 84 ? -1.338 9.819 -9.819 1.00 94.12 84 LEU A CA 1
ATOM 681 C C . LEU A 1 84 ? -1.222 10.723 -11.050 1.00 94.12 84 LEU A C 1
ATOM 683 O O . LEU A 1 84 ? -2.174 11.418 -11.402 1.00 94.12 84 LEU A O 1
ATOM 687 N N . ARG A 1 85 ? -0.075 10.684 -11.733 1.00 92.94 85 ARG A N 1
ATOM 688 C CA . ARG A 1 85 ? 0.160 11.440 -12.965 1.00 92.94 85 ARG A CA 1
ATOM 689 C C . ARG A 1 85 ? -0.806 11.021 -14.072 1.00 92.94 85 ARG A C 1
ATOM 691 O O . ARG A 1 85 ? -1.363 11.895 -14.723 1.00 92.94 85 ARG A O 1
ATOM 698 N N . LYS A 1 86 ? -1.065 9.717 -14.230 1.00 90.81 86 LYS A N 1
ATOM 699 C CA . LYS A 1 86 ? -2.065 9.195 -15.179 1.00 90.81 86 LYS A CA 1
ATOM 700 C C . LYS A 1 86 ? -3.447 9.818 -14.944 1.00 90.81 86 LYS A C 1
ATOM 702 O O . LYS A 1 86 ? -4.097 10.232 -15.894 1.00 90.81 86 LYS A O 1
ATOM 707 N N . HIS A 1 87 ? -3.883 9.919 -13.685 1.00 88.38 87 HIS A N 1
ATOM 708 C CA . HIS A 1 87 ? -5.166 10.550 -13.353 1.00 88.38 87 HIS A CA 1
ATOM 709 C C . HIS A 1 87 ? -5.177 12.055 -13.666 1.00 88.38 87 HIS A C 1
ATOM 711 O O . HIS A 1 87 ? -6.187 12.571 -14.135 1.00 88.38 87 HIS A O 1
ATOM 717 N N . HIS A 1 88 ? -4.060 12.753 -13.438 1.00 88.00 88 HIS A N 1
ATOM 718 C CA . HIS A 1 88 ? -3.934 14.183 -13.737 1.00 88.00 88 HIS A CA 1
ATOM 719 C C . HIS A 1 88 ? -3.936 14.478 -15.245 1.00 88.00 88 HIS A C 1
ATOM 721 O O . HIS A 1 88 ? -4.528 15.461 -15.677 1.00 88.00 88 HIS A O 1
ATOM 727 N N . GLU A 1 89 ? -3.293 13.631 -16.051 1.00 86.75 89 GLU A N 1
ATOM 728 C CA . GLU A 1 89 ? -3.247 13.769 -17.515 1.00 86.75 89 GLU A CA 1
ATOM 729 C C . GLU A 1 89 ? -4.555 13.320 -18.206 1.00 86.75 89 GLU A C 1
ATOM 731 O O . GLU A 1 89 ? -4.661 13.426 -19.423 1.00 86.75 89 GLU A O 1
ATOM 736 N N . GLN A 1 90 ? -5.565 12.862 -17.444 1.00 71.44 90 GLN A N 1
ATOM 737 C CA . GLN A 1 90 ? -6.895 12.427 -17.917 1.00 71.44 90 GLN A CA 1
ATOM 738 C C . GLN A 1 90 ? -6.869 11.420 -19.082 1.00 71.44 90 GLN A C 1
ATOM 740 O O . GLN A 1 90 ? -7.835 11.287 -19.834 1.00 71.44 90 GLN A O 1
ATOM 745 N N . THR A 1 91 ? -5.782 10.663 -19.228 1.00 65.25 91 THR A N 1
ATOM 746 C CA . THR A 1 91 ? -5.629 9.639 -20.261 1.00 65.25 91 THR A CA 1
ATOM 747 C C . THR A 1 91 ? -6.444 8.393 -19.904 1.00 65.25 91 THR A C 1
ATOM 749 O O . THR A 1 91 ? -5.914 7.400 -19.403 1.00 65.25 91 THR A O 1
ATOM 752 N N . ASN A 1 92 ? -7.754 8.438 -20.161 1.00 58.19 92 ASN A N 1
ATOM 753 C CA . ASN A 1 92 ? -8.671 7.319 -19.909 1.00 58.19 92 ASN A CA 1
ATOM 754 C C . ASN A 1 92 ? -8.369 6.076 -20.767 1.00 58.19 92 ASN A C 1
ATOM 756 O O . ASN A 1 92 ? -8.682 4.966 -20.344 1.00 58.19 92 ASN A O 1
ATOM 760 N N . ASP A 1 93 ? -7.700 6.237 -21.913 1.00 61.69 93 ASP A N 1
ATOM 761 C CA . ASP A 1 93 ? -7.355 5.129 -22.819 1.00 61.69 93 ASP A CA 1
ATOM 762 C C . ASP A 1 93 ? -6.071 4.377 -22.421 1.00 61.69 93 ASP A C 1
ATOM 764 O O . ASP A 1 93 ? -5.668 3.408 -23.069 1.00 61.69 93 ASP A O 1
ATOM 768 N N . GLN A 1 94 ? -5.384 4.804 -21.355 1.00 70.25 94 GLN A N 1
ATOM 769 C CA . GLN A 1 94 ? -4.165 4.135 -20.906 1.00 70.25 94 GLN A CA 1
ATOM 770 C C . GLN A 1 94 ? -4.475 2.912 -20.042 1.00 70.25 94 GLN A C 1
ATOM 772 O O . GLN A 1 94 ? -5.364 2.911 -19.192 1.00 70.25 94 GLN A O 1
ATOM 777 N N . LYS A 1 95 ? -3.671 1.859 -20.238 1.00 82.44 95 LYS A N 1
ATOM 778 C CA . LYS A 1 95 ? -3.736 0.605 -19.474 1.00 82.44 95 LYS A CA 1
ATOM 779 C C . LYS A 1 95 ? -3.772 0.887 -17.961 1.00 82.44 95 LYS A C 1
ATOM 781 O O . LYS A 1 95 ? -3.211 1.866 -17.482 1.00 82.44 95 LYS A O 1
ATOM 786 N N . ASN A 1 96 ? -4.400 0.021 -17.177 1.00 87.44 96 ASN A N 1
ATOM 787 C CA . ASN A 1 96 ? -4.348 0.110 -15.715 1.00 87.44 96 ASN A CA 1
ATOM 788 C C . ASN A 1 96 ? -3.317 -0.871 -15.161 1.00 87.44 96 ASN A C 1
ATOM 790 O O . ASN A 1 96 ? -3.064 -1.922 -15.756 1.00 87.44 96 ASN A O 1
ATOM 794 N N . PHE A 1 97 ? -2.721 -0.546 -14.012 1.00 92.12 97 PHE A N 1
ATOM 795 C CA . PHE A 1 97 ? -1.920 -1.534 -13.297 1.00 92.12 97 PHE A CA 1
ATOM 796 C C . PHE A 1 97 ? -2.795 -2.720 -12.878 1.00 92.12 97 PHE A C 1
ATOM 798 O O . PHE A 1 97 ? -3.949 -2.561 -12.481 1.00 92.12 97 PHE A O 1
ATOM 805 N N . ASN A 1 98 ? -2.234 -3.926 -12.970 1.00 91.38 98 ASN A N 1
ATOM 806 C CA . ASN A 1 98 ? -2.933 -5.144 -12.576 1.00 91.38 98 ASN A CA 1
ATOM 807 C C . ASN A 1 98 ? -3.257 -5.104 -11.071 1.00 91.38 98 ASN A C 1
ATOM 809 O O . ASN A 1 98 ? -2.419 -4.708 -10.258 1.00 91.38 98 ASN A O 1
ATOM 813 N N . ARG A 1 99 ? -4.442 -5.590 -10.687 1.00 91.94 99 ARG A N 1
ATOM 814 C CA . ARG A 1 99 ? -4.855 -5.766 -9.290 1.00 91.94 99 ARG A CA 1
ATOM 815 C C . ARG A 1 99 ? -3.801 -6.476 -8.437 1.00 91.94 99 ARG A C 1
ATOM 817 O O . ARG A 1 99 ? -3.563 -6.051 -7.312 1.00 91.94 99 ARG A O 1
ATOM 824 N N . ALA A 1 100 ? -3.131 -7.500 -8.968 1.00 93.31 100 ALA A N 1
ATOM 825 C CA . ALA A 1 100 ? -2.086 -8.222 -8.237 1.00 93.31 100 ALA A CA 1
ATOM 826 C C . ALA A 1 100 ? -0.898 -7.319 -7.844 1.00 93.31 100 ALA A C 1
ATOM 828 O O . ALA A 1 100 ? -0.372 -7.425 -6.734 1.00 93.31 100 ALA A O 1
ATOM 829 N N . LEU A 1 101 ? -0.509 -6.392 -8.726 1.00 94.44 101 LEU A N 1
ATOM 830 C CA . LEU A 1 101 ? 0.536 -5.404 -8.452 1.00 94.44 101 LEU A CA 1
ATOM 831 C C . LEU A 1 101 ? 0.079 -4.451 -7.343 1.00 94.44 101 LEU A C 1
ATOM 833 O O . LEU A 1 101 ? 0.812 -4.238 -6.379 1.00 94.44 101 LEU A O 1
ATOM 837 N N . ILE A 1 102 ? -1.148 -3.934 -7.441 1.00 95.31 102 ILE A N 1
ATOM 838 C CA . ILE A 1 102 ? -1.721 -3.003 -6.457 1.00 95.31 102 ILE A CA 1
ATOM 839 C C . ILE A 1 102 ? -1.808 -3.657 -5.070 1.00 95.31 102 ILE A C 1
ATOM 841 O O . ILE A 1 102 ? -1.380 -3.072 -4.073 1.00 95.31 102 ILE A O 1
ATOM 845 N N . ASP A 1 103 ? -2.281 -4.903 -5.001 1.00 94.25 103 ASP A N 1
ATOM 846 C CA . ASP A 1 103 ? -2.311 -5.681 -3.760 1.00 94.25 103 ASP A CA 1
ATOM 847 C C . ASP A 1 103 ? -0.901 -5.844 -3.173 1.00 94.25 103 ASP A C 1
ATOM 849 O O . ASP A 1 103 ? -0.708 -5.767 -1.958 1.00 94.25 103 ASP A O 1
ATOM 853 N N . THR A 1 104 ? 0.102 -6.062 -4.026 1.00 94.94 104 THR A N 1
ATOM 854 C CA . THR A 1 104 ? 1.501 -6.201 -3.607 1.00 94.94 104 THR A CA 1
ATOM 855 C C . THR A 1 104 ? 2.045 -4.889 -3.043 1.00 94.94 104 THR A C 1
ATOM 857 O O . THR A 1 104 ? 2.688 -4.913 -1.995 1.00 94.94 104 THR A O 1
ATOM 860 N N . ILE A 1 105 ? 1.720 -3.747 -3.660 1.00 96.25 105 ILE A N 1
ATOM 861 C CA . ILE A 1 105 ? 2.082 -2.413 -3.161 1.00 96.25 105 ILE A CA 1
ATOM 862 C C . ILE A 1 105 ? 1.485 -2.167 -1.777 1.00 96.25 105 ILE A C 1
ATOM 864 O O . ILE A 1 105 ? 2.217 -1.822 -0.850 1.00 96.25 105 ILE A O 1
ATOM 868 N N . PHE A 1 106 ? 0.177 -2.375 -1.599 1.00 95.44 106 PHE A N 1
ATOM 869 C CA . PHE A 1 106 ? -0.450 -2.163 -0.293 1.00 95.44 106 PHE A CA 1
ATOM 870 C C . PHE A 1 106 ? 0.136 -3.092 0.773 1.00 95.44 106 PHE A C 1
ATOM 872 O O . PHE A 1 106 ? 0.442 -2.643 1.877 1.00 95.44 106 PHE A O 1
ATOM 879 N N . ASN A 1 107 ? 0.369 -4.364 0.441 1.00 94.25 107 ASN A N 1
ATOM 880 C CA . ASN A 1 107 ? 1.005 -5.310 1.356 1.00 94.25 107 ASN A CA 1
ATOM 881 C C . ASN A 1 107 ? 2.437 -4.903 1.726 1.00 94.25 107 ASN A C 1
ATOM 883 O O . ASN A 1 107 ? 2.822 -5.043 2.888 1.00 94.25 107 ASN A O 1
ATOM 887 N N . PHE A 1 108 ? 3.216 -4.401 0.766 1.00 93.81 108 PHE A N 1
ATOM 888 C CA . PHE A 1 108 ? 4.557 -3.878 1.007 1.00 93.81 108 PHE A CA 1
ATOM 889 C C . PHE A 1 108 ? 4.506 -2.687 1.971 1.00 93.81 108 PHE A C 1
ATOM 891 O O . PHE A 1 108 ? 5.173 -2.704 3.005 1.00 93.81 108 PHE A O 1
ATOM 898 N N . LEU A 1 109 ? 3.653 -1.696 1.686 1.00 95.12 109 LEU A N 1
ATOM 899 C CA . LEU A 1 109 ? 3.506 -0.494 2.509 1.00 95.12 109 LEU A CA 1
ATOM 900 C C . LEU A 1 109 ? 3.075 -0.824 3.939 1.00 95.12 109 LEU A C 1
ATOM 902 O O . LEU A 1 109 ? 3.674 -0.306 4.877 1.00 95.12 109 LEU A O 1
ATOM 906 N N . ILE A 1 110 ? 2.092 -1.712 4.123 1.00 93.25 110 ILE A N 1
ATOM 907 C CA . ILE A 1 110 ? 1.634 -2.124 5.459 1.00 93.25 110 ILE A CA 1
ATOM 908 C C . ILE A 1 110 ? 2.772 -2.812 6.223 1.00 93.25 110 ILE A C 1
ATOM 910 O O . ILE A 1 110 ? 3.046 -2.456 7.369 1.00 93.25 110 ILE A O 1
ATOM 914 N N . ARG A 1 111 ? 3.473 -3.769 5.597 1.00 90.06 111 ARG A N 1
ATOM 915 C CA . ARG A 1 111 ? 4.576 -4.490 6.252 1.00 90.06 111 ARG A CA 1
ATOM 916 C C . ARG A 1 111 ? 5.698 -3.544 6.673 1.00 90.06 111 ARG A C 1
ATOM 918 O O . ARG A 1 111 ? 6.151 -3.638 7.807 1.00 90.06 111 ARG A O 1
ATOM 925 N N . HIS A 1 112 ? 6.122 -2.633 5.800 1.00 89.50 112 HIS A N 1
ATOM 926 C CA . HIS A 1 112 ? 7.216 -1.707 6.103 1.00 89.50 112 HIS A CA 1
ATOM 927 C C . HIS A 1 112 ? 6.804 -0.563 7.038 1.00 89.50 112 HIS A C 1
ATOM 929 O O . HIS A 1 112 ? 7.625 -0.130 7.844 1.00 89.50 112 HIS A O 1
ATOM 935 N N . ALA A 1 113 ? 5.540 -0.128 7.022 1.00 90.81 113 ALA A N 1
ATOM 936 C CA . ALA A 1 113 ? 5.006 0.792 8.028 1.00 90.81 113 ALA A CA 1
ATOM 937 C C . ALA A 1 113 ? 5.095 0.197 9.442 1.00 90.81 113 ALA A C 1
ATOM 939 O O . ALA A 1 113 ? 5.439 0.899 10.390 1.00 90.81 113 ALA A O 1
ATOM 940 N N . CYS A 1 114 ? 4.853 -1.108 9.579 1.00 88.38 114 CYS A N 1
ATOM 941 C CA . CYS A 1 114 ? 4.850 -1.787 10.873 1.00 88.38 114 CYS A CA 1
ATOM 942 C C . CYS A 1 114 ? 6.253 -2.225 11.351 1.00 88.38 114 CYS A C 1
ATOM 944 O O . CYS A 1 114 ? 6.380 -2.727 12.461 1.00 88.38 114 CYS A O 1
ATOM 946 N N . GLN A 1 115 ? 7.333 -2.037 10.582 1.00 80.31 115 GLN A N 1
ATOM 947 C CA . GLN A 1 115 ? 8.701 -2.465 10.946 1.00 80.31 115 GLN A CA 1
ATOM 948 C C . GLN A 1 115 ? 9.478 -1.432 11.797 1.00 80.31 115 GLN A C 1
ATOM 950 O O . GLN A 1 115 ? 10.626 -1.107 11.499 1.00 80.31 115 GLN A O 1
ATOM 955 N N . ILE A 1 116 ? 8.885 -0.919 12.880 1.00 64.50 116 ILE A N 1
ATOM 956 C CA . ILE A 1 116 ? 9.497 0.146 13.710 1.00 64.50 116 ILE A CA 1
ATOM 957 C C . ILE A 1 116 ? 10.702 -0.318 14.558 1.00 64.50 116 ILE A C 1
ATOM 959 O O . ILE A 1 116 ? 11.460 0.515 15.044 1.00 64.50 116 ILE A O 1
ATOM 963 N N . ASN A 1 117 ? 10.952 -1.626 14.684 1.00 61.03 117 ASN A N 1
ATOM 964 C CA . ASN A 1 117 ? 11.962 -2.174 15.608 1.00 61.03 117 ASN A CA 1
ATOM 965 C C . ASN A 1 117 ? 13.435 -1.887 15.275 1.00 61.03 117 ASN A C 1
ATOM 967 O O . ASN A 1 117 ? 14.313 -2.192 16.073 1.00 61.03 117 ASN A O 1
ATOM 971 N N . LEU A 1 118 ? 13.764 -1.377 14.089 1.00 59.06 118 LEU A N 1
ATOM 972 C CA . LEU A 1 118 ? 15.161 -1.057 13.792 1.00 59.06 118 LEU A CA 1
ATOM 973 C C . LEU A 1 118 ? 15.379 0.422 14.113 1.00 59.06 118 LEU A C 1
ATOM 975 O O . LEU A 1 118 ? 14.687 1.275 13.556 1.00 59.06 118 LEU A O 1
ATOM 979 N N . GLN A 1 119 ? 16.323 0.715 15.015 1.00 56.03 119 GLN A N 1
ATOM 980 C CA . GLN A 1 119 ? 16.798 2.073 15.309 1.00 56.03 119 GLN A CA 1
ATOM 981 C C . GLN A 1 119 ? 16.832 2.912 14.017 1.00 56.03 119 GLN A C 1
ATOM 983 O O . GLN A 1 119 ? 17.396 2.491 13.007 1.00 56.03 119 GLN A O 1
ATOM 988 N N . ASN A 1 120 ? 16.185 4.081 14.043 1.00 64.25 120 ASN A N 1
ATOM 989 C CA . ASN A 1 120 ? 16.066 5.038 12.931 1.00 64.25 120 ASN A CA 1
ATOM 990 C C . ASN A 1 120 ? 15.087 4.688 11.780 1.00 64.25 120 ASN A C 1
ATOM 992 O O . ASN A 1 120 ? 15.073 5.398 10.778 1.00 64.25 120 ASN A O 1
ATOM 996 N N . MET A 1 121 ? 14.214 3.674 11.902 1.00 73.56 121 MET A N 1
ATOM 997 C CA . MET A 1 121 ? 13.175 3.374 10.885 1.00 73.56 121 MET A CA 1
ATOM 998 C C . MET A 1 121 ? 11.918 4.253 10.959 1.00 73.56 121 MET A C 1
ATOM 1000 O O . MET A 1 121 ? 11.075 4.187 10.064 1.00 73.56 121 MET A O 1
ATOM 1004 N N . LEU A 1 122 ? 11.756 5.071 12.003 1.00 80.75 122 LEU A N 1
ATOM 1005 C CA . LEU A 1 122 ? 10.569 5.914 12.187 1.00 80.75 122 LEU A CA 1
ATOM 1006 C C . LEU A 1 122 ? 10.232 6.803 10.966 1.00 80.75 122 LEU A C 1
ATOM 1008 O O . LEU A 1 122 ? 9.081 6.756 10.529 1.00 80.75 122 LEU A O 1
ATOM 1012 N N . PRO A 1 123 ? 11.175 7.558 10.361 1.00 86.38 123 PRO A N 1
ATOM 1013 C CA . PRO A 1 123 ? 10.867 8.365 9.177 1.00 86.38 123 PRO A CA 1
ATOM 1014 C C . PRO A 1 123 ? 10.427 7.517 7.974 1.00 86.38 123 PRO A C 1
ATOM 1016 O O . PRO A 1 123 ? 9.506 7.904 7.255 1.00 86.38 123 PRO A O 1
ATOM 1019 N N . LEU A 1 124 ? 11.020 6.333 7.778 1.00 87.12 124 LEU A N 1
ATOM 1020 C CA . LEU A 1 124 ? 10.636 5.417 6.698 1.00 87.12 124 LEU A CA 1
ATOM 1021 C C . LEU A 1 124 ? 9.235 4.835 6.937 1.00 87.12 124 LEU A C 1
ATOM 1023 O O . LEU A 1 124 ? 8.424 4.767 6.015 1.00 87.12 124 LEU A O 1
ATOM 1027 N N . SER A 1 125 ? 8.913 4.470 8.180 1.00 89.94 125 SER A N 1
ATOM 1028 C CA . SER A 1 125 ? 7.567 4.029 8.568 1.00 89.94 125 SER A CA 1
ATOM 1029 C C . SER A 1 125 ? 6.524 5.122 8.302 1.00 89.94 125 SER A C 1
ATOM 1031 O O . SER A 1 125 ? 5.503 4.866 7.658 1.00 89.94 125 SER A O 1
ATOM 1033 N N . GLN A 1 126 ? 6.809 6.367 8.696 1.00 91.69 126 GLN A N 1
ATOM 1034 C CA . GLN A 1 126 ? 5.944 7.517 8.419 1.00 91.69 126 GLN A CA 1
ATOM 1035 C C . GLN A 1 126 ? 5.766 7.759 6.913 1.00 91.69 126 GLN A C 1
ATOM 1037 O O . GLN A 1 126 ? 4.650 8.034 6.463 1.00 91.69 126 GLN A O 1
ATOM 1042 N 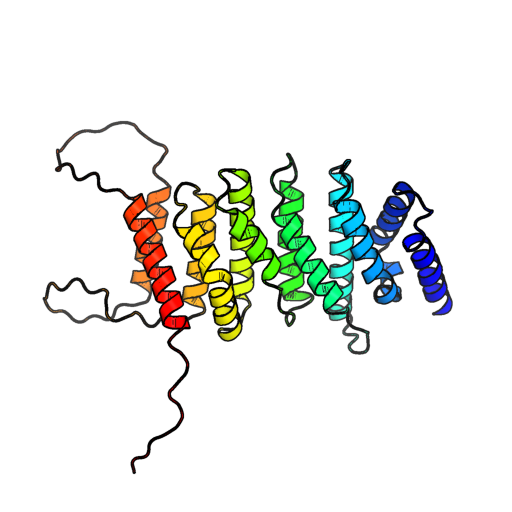N . GLN A 1 127 ? 6.831 7.604 6.119 1.00 93.88 127 GLN A N 1
ATOM 1043 C CA . GLN A 1 127 ? 6.755 7.674 4.660 1.00 93.88 127 GLN A CA 1
ATOM 1044 C C . GLN A 1 127 ? 5.822 6.590 4.102 1.00 93.88 127 GLN A C 1
ATOM 1046 O O . GLN A 1 127 ? 4.939 6.916 3.309 1.00 93.88 127 GLN A O 1
ATOM 1051 N N . CYS A 1 128 ? 5.933 5.340 4.562 1.00 94.94 128 CYS A N 1
ATOM 1052 C CA . CYS A 1 128 ? 5.033 4.253 4.167 1.00 94.94 128 CYS A CA 1
ATOM 1053 C C . CYS A 1 128 ? 3.567 4.548 4.517 1.00 94.94 128 CYS A C 1
ATOM 1055 O O . CYS A 1 128 ? 2.689 4.348 3.679 1.00 94.94 128 CYS A O 1
ATOM 1057 N N . ILE A 1 129 ? 3.289 5.073 5.716 1.00 94.38 129 ILE A N 1
ATOM 1058 C CA . ILE A 1 129 ? 1.930 5.453 6.141 1.00 94.38 129 ILE A CA 1
ATOM 1059 C C . ILE A 1 129 ? 1.372 6.564 5.241 1.00 94.38 129 ILE A C 1
ATOM 1061 O O . ILE A 1 129 ? 0.223 6.493 4.798 1.00 94.38 129 ILE A O 1
ATOM 1065 N N . ARG A 1 130 ? 2.180 7.587 4.938 1.00 96.19 130 ARG A N 1
ATOM 1066 C CA . ARG A 1 130 ? 1.801 8.679 4.030 1.00 96.19 130 ARG A CA 1
ATOM 1067 C C . ARG A 1 130 ? 1.482 8.143 2.635 1.00 96.19 130 ARG A C 1
ATOM 1069 O O . ARG A 1 130 ? 0.423 8.456 2.096 1.00 96.19 130 ARG A O 1
ATOM 1076 N N . LEU A 1 131 ? 2.365 7.318 2.073 1.00 97.12 131 LEU A N 1
ATOM 1077 C CA . LEU A 1 131 ? 2.178 6.709 0.756 1.00 97.12 131 LEU A CA 1
ATOM 1078 C C . LEU A 1 131 ? 0.943 5.813 0.717 1.00 97.12 131 LEU A C 1
ATOM 1080 O O . LEU A 1 131 ? 0.180 5.895 -0.237 1.00 97.12 131 LEU A O 1
ATOM 1084 N N . PHE A 1 132 ? 0.690 5.033 1.768 1.00 96.62 132 PHE A N 1
ATOM 1085 C CA . PHE A 1 132 ? -0.512 4.210 1.887 1.00 96.62 132 PHE A CA 1
ATOM 1086 C C . PHE A 1 132 ? -1.788 5.056 1.822 1.00 96.62 132 PHE A C 1
ATOM 1088 O O . PHE A 1 132 ? -2.691 4.760 1.039 1.00 96.62 132 PHE A O 1
ATOM 1095 N N . LYS A 1 133 ? -1.847 6.143 2.604 1.00 95.44 133 LYS A N 1
ATOM 1096 C CA . LYS A 1 133 ? -2.998 7.057 2.625 1.00 95.44 133 LYS A CA 1
ATOM 1097 C C . LYS A 1 133 ? -3.214 7.729 1.268 1.00 95.44 133 LYS A C 1
ATOM 1099 O O . LYS A 1 133 ? -4.348 7.797 0.798 1.00 95.44 133 LYS A O 1
ATOM 1104 N N . ILE A 1 134 ? -2.136 8.187 0.626 1.00 95.88 134 ILE A N 1
ATOM 1105 C CA . ILE A 1 134 ? -2.184 8.793 -0.713 1.00 95.88 134 ILE A CA 1
ATOM 1106 C C . ILE A 1 134 ? -2.656 7.771 -1.751 1.00 95.88 134 ILE A C 1
ATOM 1108 O O . ILE A 1 134 ? -3.578 8.056 -2.513 1.00 95.88 134 ILE A O 1
ATOM 1112 N N . ALA A 1 135 ? -2.065 6.575 -1.757 1.00 95.62 135 ALA A N 1
ATOM 1113 C CA . ALA A 1 135 ? -2.401 5.511 -2.691 1.00 95.62 135 ALA A CA 1
ATOM 1114 C C . ALA A 1 135 ? -3.876 5.116 -2.572 1.00 95.62 135 ALA A C 1
ATOM 1116 O O . ALA A 1 135 ? -4.586 5.071 -3.571 1.00 95.62 135 ALA A O 1
ATOM 1117 N N . ARG A 1 136 ? -4.367 4.909 -1.345 1.00 93.50 136 ARG A N 1
ATOM 1118 C CA . ARG A 1 136 ? -5.767 4.556 -1.092 1.00 93.50 136 ARG A CA 1
ATOM 1119 C C . ARG A 1 136 ? -6.742 5.663 -1.495 1.00 93.50 136 ARG A C 1
ATOM 1121 O O . ARG A 1 136 ? -7.806 5.335 -2.007 1.00 93.50 136 ARG A O 1
ATOM 1128 N N . LYS A 1 137 ? -6.419 6.937 -1.237 1.00 92.56 137 LYS A N 1
ATOM 1129 C CA . LYS A 1 137 ? -7.335 8.068 -1.468 1.00 92.56 137 LYS A CA 1
ATOM 1130 C C . LYS A 1 137 ? -7.344 8.556 -2.917 1.00 92.56 137 LYS A C 1
ATOM 1132 O O . LYS A 1 137 ? -8.401 8.930 -3.409 1.00 92.56 137 LYS A O 1
ATOM 1137 N N . PHE A 1 138 ? -6.185 8.581 -3.573 1.00 93.44 138 PHE A N 1
ATOM 1138 C CA . PHE A 1 138 ? -6.013 9.273 -4.853 1.00 93.44 138 PHE A CA 1
ATOM 1139 C C . PHE A 1 138 ? -5.580 8.358 -5.999 1.00 93.44 138 PHE A C 1
ATOM 1141 O O . PHE A 1 138 ? -6.025 8.567 -7.119 1.00 93.44 138 PHE A O 1
ATOM 1148 N N . ALA A 1 139 ? -4.731 7.356 -5.746 1.00 93.44 139 ALA A N 1
ATOM 1149 C CA . ALA A 1 139 ? -4.252 6.475 -6.815 1.00 93.44 139 ALA A CA 1
ATOM 1150 C C . ALA A 1 139 ? -5.256 5.354 -7.126 1.00 93.44 139 ALA A C 1
ATOM 1152 O O . ALA A 1 139 ? -5.545 5.080 -8.284 1.00 93.44 139 ALA A O 1
ATOM 1153 N N . TRP A 1 140 ? -5.812 4.723 -6.088 1.00 93.50 140 TRP A N 1
ATOM 1154 C CA . TRP A 1 140 ? -6.719 3.580 -6.206 1.00 93.50 140 TRP A CA 1
ATOM 1155 C C . TRP A 1 140 ? -7.913 3.690 -5.236 1.00 93.50 140 TRP A C 1
ATOM 1157 O O . TRP A 1 140 ? -8.039 2.884 -4.309 1.00 93.50 140 TRP A O 1
ATOM 1167 N N . PRO A 1 141 ? -8.821 4.668 -5.433 1.00 89.19 141 PRO A N 1
ATOM 1168 C CA . PRO A 1 141 ? -9.974 4.903 -4.555 1.00 89.19 141 PRO A CA 1
ATOM 1169 C C . PRO A 1 141 ? -11.004 3.765 -4.557 1.00 89.19 141 PRO A C 1
ATOM 1171 O O . PRO A 1 141 ? -11.730 3.598 -3.578 1.00 89.19 141 PRO A O 1
ATOM 1174 N N . ASN A 1 142 ? -11.037 2.950 -5.609 1.00 86.81 142 ASN A N 1
ATOM 1175 C CA . ASN A 1 142 ? -12.024 1.879 -5.769 1.00 86.81 142 ASN A CA 1
ATOM 1176 C C . ASN A 1 142 ? -11.445 0.478 -5.513 1.00 86.81 142 ASN A C 1
ATOM 1178 O O . ASN A 1 142 ? -12.126 -0.517 -5.739 1.00 86.81 142 ASN A O 1
ATOM 1182 N N . VAL A 1 143 ? -10.179 0.373 -5.093 1.00 88.06 143 VAL A N 1
ATOM 1183 C CA . VAL A 1 143 ? -9.525 -0.923 -4.880 1.00 88.06 143 VAL A CA 1
ATOM 1184 C C . VAL A 1 143 ? -9.591 -1.313 -3.410 1.00 88.06 143 VAL A C 1
ATOM 1186 O O . VAL A 1 143 ? -9.07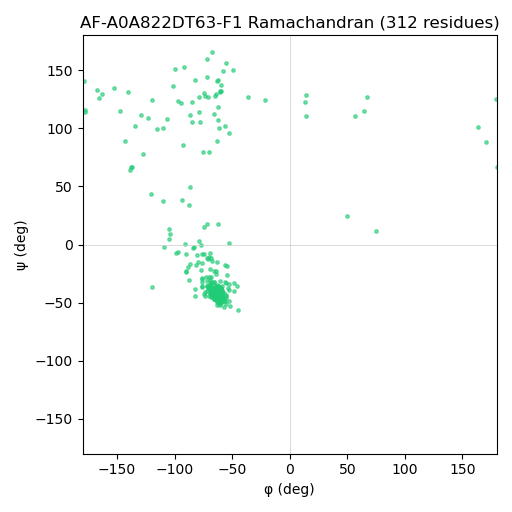6 -0.607 -2.542 1.00 88.06 143 VAL A O 1
ATOM 1189 N N . ASP A 1 144 ? -10.168 -2.483 -3.144 1.00 85.38 144 ASP A N 1
ATOM 1190 C CA . ASP A 1 144 ? -10.194 -3.056 -1.801 1.00 85.38 144 ASP A CA 1
ATOM 1191 C C . ASP A 1 144 ? -8.811 -3.547 -1.374 1.00 85.38 144 ASP A C 1
ATOM 1193 O O . ASP A 1 144 ? -8.180 -4.372 -2.047 1.00 85.38 144 ASP A O 1
ATOM 1197 N N . VAL A 1 145 ? -8.364 -3.081 -0.210 1.00 87.50 145 VAL A N 1
ATOM 1198 C CA . VAL A 1 145 ? -7.120 -3.535 0.412 1.00 87.50 145 VAL A CA 1
ATOM 1199 C C . VAL A 1 145 ? -7.355 -4.880 1.098 1.00 87.50 145 VAL A C 1
ATOM 1201 O O . VAL A 1 145 ? -8.246 -5.019 1.934 1.00 87.50 145 VAL A O 1
ATOM 1204 N N . LYS A 1 146 ? -6.529 -5.879 0.769 1.00 87.12 146 LYS A N 1
ATOM 1205 C CA . LYS A 1 146 ? -6.607 -7.218 1.371 1.00 87.12 146 LYS A CA 1
ATOM 1206 C C . LYS A 1 146 ? -6.306 -7.184 2.872 1.00 87.12 146 LYS A C 1
ATOM 1208 O O . LYS A 1 146 ? -5.258 -6.702 3.299 1.00 87.12 146 LYS A O 1
ATOM 1213 N N . LEU A 1 147 ? -7.189 -7.799 3.658 1.00 84.94 147 LEU A N 1
ATOM 1214 C CA . LEU A 1 147 ? -7.100 -7.828 5.123 1.00 84.94 147 LEU A CA 1
ATOM 1215 C C . LEU A 1 147 ? -6.100 -8.856 5.669 1.00 84.94 147 LEU A C 1
ATOM 1217 O O . LEU A 1 147 ? -5.666 -8.736 6.809 1.00 84.94 147 LEU A O 1
ATOM 1221 N N . THR A 1 148 ? -5.654 -9.810 4.848 1.00 86.69 148 THR A N 1
ATOM 1222 C CA . THR A 1 148 ? -4.766 -10.913 5.261 1.00 86.69 148 THR A CA 1
ATOM 1223 C C . THR A 1 148 ? -3.465 -10.441 5.915 1.00 86.69 148 THR A C 1
ATOM 1225 O O . THR A 1 148 ? -2.900 -11.118 6.772 1.00 86.69 148 THR A O 1
ATOM 1228 N N . THR A 1 149 ? -2.937 -9.282 5.511 1.00 84.38 149 THR A N 1
ATOM 1229 C CA . THR A 1 149 ? -1.730 -8.728 6.142 1.00 84.38 149 THR A CA 1
ATOM 1230 C C . THR A 1 149 ? -2.028 -8.107 7.504 1.00 84.38 149 THR A C 1
ATOM 1232 O O . THR A 1 149 ? -1.212 -8.280 8.405 1.00 84.38 149 THR A O 1
ATOM 1235 N N . PHE A 1 150 ? -3.191 -7.474 7.686 1.00 86.50 150 PHE A N 1
ATOM 1236 C CA . PHE A 1 150 ? -3.640 -7.006 9.000 1.00 86.50 150 PHE A CA 1
ATOM 1237 C C . PHE A 1 150 ? -3.877 -8.183 9.944 1.00 86.50 150 PHE A C 1
ATOM 1239 O O . PHE A 1 150 ? -3.334 -8.178 11.041 1.00 86.50 150 PHE A O 1
ATOM 1246 N N . GLU A 1 151 ? -4.582 -9.227 9.498 1.00 84.19 151 GLU A N 1
ATOM 1247 C CA . GLU A 1 151 ? -4.780 -10.453 10.283 1.00 84.19 151 GLU A CA 1
ATOM 1248 C C . GLU A 1 151 ? -3.450 -11.010 10.785 1.00 84.19 151 GLU A C 1
ATOM 1250 O O . GLU A 1 151 ? -3.280 -11.206 11.985 1.00 84.19 151 GLU A O 1
ATOM 1255 N N . ARG A 1 152 ? -2.484 -11.223 9.883 1.00 84.94 152 ARG A N 1
ATOM 1256 C CA . ARG A 1 152 ? -1.174 -11.781 10.244 1.00 84.94 152 ARG A CA 1
ATOM 1257 C C . ARG A 1 152 ? -0.403 -10.913 11.238 1.00 84.94 152 ARG A C 1
ATOM 1259 O O . ARG A 1 152 ? 0.291 -11.472 12.074 1.00 84.94 152 ARG A O 1
ATOM 1266 N N . LEU A 1 153 ? -0.495 -9.585 11.138 1.00 83.50 153 LEU A N 1
ATOM 1267 C CA . LEU A 1 153 ? 0.180 -8.671 12.066 1.00 83.50 153 LEU A CA 1
ATOM 1268 C C . LEU A 1 153 ? -0.506 -8.650 13.433 1.00 83.50 153 LEU A C 1
ATOM 1270 O O . LEU A 1 153 ? 0.167 -8.741 14.452 1.00 83.50 153 LEU A O 1
ATOM 1274 N N . ILE A 1 154 ? -1.837 -8.579 13.464 1.00 81.38 154 ILE A N 1
ATOM 1275 C CA . ILE A 1 154 ? -2.595 -8.490 14.716 1.00 81.38 154 ILE A CA 1
ATOM 1276 C C . ILE A 1 154 ? -2.562 -9.829 15.472 1.00 81.38 154 ILE A C 1
ATOM 1278 O O . ILE A 1 154 ? -2.496 -9.831 16.693 1.00 81.38 154 ILE A O 1
ATOM 1282 N N . HIS A 1 155 ? -2.495 -10.977 14.789 1.00 81.19 155 HIS A N 1
ATOM 1283 C CA . HIS A 1 155 ? -2.317 -12.277 15.459 1.00 81.19 155 HIS A CA 1
ATOM 1284 C C . HIS A 1 155 ? -0.983 -12.413 16.215 1.00 81.19 155 HIS A C 1
ATOM 1286 O O . HIS A 1 155 ? -0.854 -13.305 17.045 1.00 81.19 155 HIS A O 1
ATOM 1292 N N . GLN A 1 156 ? 0.003 -11.540 15.982 1.00 79.00 156 GLN A N 1
ATOM 1293 C CA . GLN A 1 156 ? 1.273 -11.549 16.726 1.00 79.00 156 GLN A CA 1
ATOM 1294 C C . GLN A 1 156 ? 1.168 -10.903 18.117 1.00 79.00 156 GLN A C 1
ATOM 1296 O O . GLN A 1 156 ? 2.171 -10.789 18.824 1.00 79.00 156 GLN A O 1
ATOM 1301 N N . ILE A 1 157 ? -0.033 -10.482 18.516 1.00 73.38 157 ILE A N 1
ATOM 1302 C CA . ILE A 1 157 ? -0.285 -9.743 19.751 1.00 73.38 157 ILE A CA 1
ATOM 1303 C C . ILE A 1 157 ? 0.027 -10.509 21.038 1.00 73.38 157 ILE A C 1
ATOM 1305 O O . ILE A 1 157 ? 0.332 -9.895 22.053 1.00 73.38 157 ILE A O 1
ATOM 1309 N N . GLU A 1 158 ? -0.013 -11.837 20.994 1.00 66.94 158 GLU A N 1
ATOM 1310 C CA . GLU A 1 158 ? 0.266 -12.686 22.156 1.00 66.94 158 GLU A CA 1
ATOM 1311 C C . GLU A 1 158 ? 1.771 -12.777 22.469 1.00 66.94 158 GLU A C 1
ATOM 1313 O O . GLU A 1 158 ? 2.174 -13.288 23.511 1.00 66.94 158 GLU A O 1
ATOM 1318 N N . SER A 1 159 ? 2.632 -12.247 21.589 1.00 68.19 159 SER A N 1
ATOM 1319 C CA . SER A 1 159 ? 4.061 -12.154 21.878 1.00 68.19 159 SER A CA 1
ATOM 1320 C C . SER A 1 159 ? 4.335 -11.036 22.900 1.00 68.19 159 SER A C 1
ATOM 1322 O O . SER A 1 159 ? 3.920 -9.903 22.672 1.00 68.19 159 SER A O 1
ATOM 1324 N N . PRO A 1 160 ? 5.100 -11.282 23.985 1.00 63.50 160 PRO A N 1
ATOM 1325 C CA . PRO A 1 160 ? 5.381 -10.286 25.034 1.00 63.50 160 PRO A CA 1
ATOM 1326 C C . PRO A 1 160 ? 6.346 -9.168 24.584 1.00 63.50 160 PRO A C 1
ATOM 1328 O O . PRO A 1 160 ? 6.971 -8.483 25.393 1.00 63.50 160 PRO A O 1
ATOM 1331 N N . ASN A 1 161 ? 6.538 -8.997 23.276 1.00 73.25 161 ASN A N 1
ATOM 1332 C CA . ASN A 1 161 ? 7.494 -8.062 22.717 1.00 73.25 161 ASN A CA 1
ATOM 1333 C C . ASN A 1 161 ? 6.847 -6.678 22.590 1.00 73.25 161 ASN A C 1
ATOM 1335 O O . ASN A 1 161 ? 6.009 -6.460 21.717 1.00 73.25 161 ASN A O 1
ATOM 1339 N N . ILE A 1 162 ? 7.304 -5.711 23.397 1.00 69.31 162 ILE A N 1
ATOM 1340 C CA . ILE A 1 162 ? 6.897 -4.288 23.346 1.00 69.31 162 ILE A CA 1
ATOM 1341 C C . ILE A 1 162 ? 6.880 -3.759 21.904 1.00 69.31 162 ILE A C 1
ATOM 1343 O O . ILE A 1 162 ? 6.011 -2.978 21.513 1.00 69.31 162 ILE A O 1
ATOM 1347 N N . THR A 1 163 ? 7.816 -4.220 21.079 1.00 73.81 163 THR A N 1
ATOM 1348 C CA . THR A 1 163 ? 7.894 -3.782 19.693 1.00 73.81 163 THR A CA 1
ATOM 1349 C C . THR A 1 163 ? 6.776 -4.333 18.818 1.00 73.81 163 THR A C 1
ATOM 1351 O O . THR A 1 163 ? 6.283 -3.616 17.949 1.00 73.81 163 THR A O 1
ATOM 1354 N N . ALA A 1 164 ? 6.343 -5.572 19.057 1.00 77.88 164 ALA A N 1
ATOM 1355 C CA . ALA A 1 164 ? 5.195 -6.139 18.361 1.00 77.88 164 ALA A CA 1
ATOM 1356 C C . ALA A 1 164 ? 3.938 -5.300 18.634 1.00 77.88 164 ALA A C 1
ATOM 1358 O O . ALA A 1 164 ? 3.203 -4.984 17.702 1.00 77.88 164 ALA A O 1
ATOM 1359 N N . HIS A 1 165 ? 3.747 -4.822 19.868 1.00 79.12 165 HIS A N 1
ATOM 1360 C CA . HIS A 1 165 ? 2.615 -3.954 20.210 1.00 79.12 165 HIS A CA 1
ATOM 1361 C C . HIS A 1 165 ? 2.640 -2.604 19.473 1.00 79.12 165 HIS A C 1
ATOM 1363 O O . HIS A 1 165 ? 1.600 -2.160 18.989 1.00 79.12 165 HIS A O 1
ATOM 1369 N N . ASN A 1 166 ? 3.811 -1.979 19.298 1.00 83.62 166 ASN A N 1
ATOM 1370 C CA . ASN A 1 166 ? 3.936 -0.750 18.498 1.00 83.62 166 ASN A CA 1
ATOM 1371 C C . ASN A 1 166 ? 3.624 -0.987 17.011 1.00 83.62 166 ASN A C 1
ATOM 1373 O O . ASN A 1 166 ? 2.934 -0.185 16.377 1.00 83.62 166 ASN A O 1
ATOM 1377 N N . SER A 1 167 ? 4.100 -2.102 16.453 1.00 85.88 167 SER A N 1
ATOM 1378 C CA . SER A 1 167 ? 3.778 -2.528 15.088 1.00 85.88 167 SER A CA 1
ATOM 1379 C C . SER A 1 167 ? 2.274 -2.744 14.897 1.00 85.88 167 SER A C 1
ATOM 1381 O O . SER A 1 167 ? 1.707 -2.322 13.888 1.00 85.88 167 SER A O 1
ATOM 1383 N N . ILE A 1 168 ? 1.619 -3.365 15.880 1.00 87.81 168 ILE A N 1
ATOM 1384 C CA . ILE A 1 168 ? 0.177 -3.627 15.875 1.00 87.81 168 ILE A CA 1
ATOM 1385 C C . ILE A 1 168 ? -0.621 -2.326 15.996 1.00 87.81 168 ILE A C 1
ATOM 1387 O O . ILE A 1 168 ? -1.582 -2.147 15.250 1.00 87.81 168 ILE A O 1
ATOM 1391 N N . ALA A 1 169 ? -0.207 -1.390 16.855 1.00 88.38 169 ALA A N 1
ATOM 1392 C CA . ALA A 1 169 ? -0.862 -0.087 16.979 1.00 88.38 169 ALA A CA 1
ATOM 1393 C C . ALA A 1 169 ? -0.898 0.663 15.633 1.00 88.38 169 ALA A C 1
ATOM 1395 O O . ALA A 1 169 ? -1.936 1.183 15.232 1.00 88.38 169 ALA A O 1
ATOM 1396 N N . ILE A 1 170 ? 0.192 0.622 14.859 1.00 90.38 170 ILE A N 1
ATOM 1397 C CA . ILE A 1 170 ? 0.236 1.221 13.512 1.00 90.38 170 ILE A CA 1
ATOM 1398 C C . ILE A 1 170 ? -0.671 0.496 12.528 1.00 90.38 170 ILE A C 1
ATOM 1400 O O . ILE A 1 170 ? -1.336 1.140 11.714 1.00 90.38 170 ILE A O 1
ATOM 1404 N N . ALA A 1 171 ? -0.715 -0.835 12.587 1.00 91.38 171 ALA A N 1
ATOM 1405 C CA . ALA A 1 171 ? -1.652 -1.603 11.781 1.00 91.38 171 ALA A CA 1
ATOM 1406 C C . ALA A 1 171 ? -3.104 -1.196 12.102 1.00 91.38 171 ALA A C 1
ATOM 1408 O O . ALA A 1 171 ? -3.903 -1.007 11.187 1.00 91.38 171 ALA A O 1
ATOM 1409 N N . ILE A 1 172 ? -3.433 -0.971 13.374 1.00 90.38 172 ILE A N 1
ATOM 1410 C CA . ILE A 1 172 ? -4.752 -0.485 13.794 1.00 90.38 172 ILE A CA 1
ATOM 1411 C C . ILE A 1 172 ? -5.001 0.952 13.315 1.00 90.38 172 ILE A C 1
ATOM 1413 O O . ILE A 1 172 ? -6.080 1.224 12.796 1.00 90.38 172 ILE A O 1
ATOM 1417 N N . ASP A 1 173 ? -4.019 1.853 13.383 1.00 91.81 173 ASP A N 1
ATOM 1418 C CA . ASP A 1 173 ? -4.146 3.223 12.858 1.00 91.81 173 ASP A CA 1
ATOM 1419 C C . ASP A 1 173 ? -4.426 3.232 11.340 1.00 91.81 173 ASP A C 1
ATOM 1421 O O . ASP A 1 173 ? -5.255 4.002 10.840 1.00 91.81 173 ASP A O 1
ATOM 1425 N N . LEU A 1 174 ? -3.751 2.359 10.584 1.00 93.31 174 LEU A N 1
ATOM 1426 C CA . LEU A 1 174 ? -3.991 2.176 9.150 1.00 93.31 174 LEU A CA 1
ATOM 1427 C C . LEU A 1 174 ? -5.374 1.573 8.875 1.00 93.31 174 LEU A C 1
ATOM 1429 O O . LEU A 1 174 ? -6.041 1.991 7.927 1.00 93.31 174 LEU A O 1
ATOM 1433 N N . LEU A 1 175 ? -5.820 0.630 9.707 1.00 91.94 175 LEU A N 1
ATOM 1434 C CA . LEU A 1 175 ? -7.153 0.042 9.624 1.00 91.94 175 LEU A CA 1
ATOM 1435 C C . LEU A 1 175 ? -8.246 1.076 9.928 1.00 91.94 175 LEU A C 1
ATOM 1437 O O . LEU A 1 175 ? -9.222 1.158 9.188 1.00 91.94 175 LEU A O 1
ATOM 1441 N N . ALA A 1 176 ? -8.061 1.909 10.953 1.00 91.06 176 ALA A N 1
ATOM 1442 C CA . ALA A 1 176 ? -8.969 3.002 11.290 1.00 91.06 176 ALA A CA 1
ATOM 1443 C C . ALA A 1 176 ? -9.096 3.996 10.126 1.00 91.06 176 ALA A C 1
ATOM 1445 O O . ALA A 1 176 ? -10.196 4.438 9.785 1.00 91.06 176 ALA A O 1
ATOM 1446 N N . PHE A 1 177 ? -7.980 4.301 9.452 1.00 93.00 177 PHE A N 1
ATOM 1447 C CA . PHE A 1 177 ? -8.006 5.082 8.218 1.00 93.00 177 PHE A CA 1
ATOM 1448 C C . PHE A 1 177 ? -8.754 4.360 7.085 1.00 93.00 177 PHE A C 1
ATOM 1450 O O . PHE A 1 177 ? -9.575 4.988 6.420 1.00 93.00 177 PHE A O 1
ATOM 1457 N N . LEU A 1 178 ? -8.519 3.063 6.861 1.00 90.06 178 LEU A N 1
ATOM 1458 C CA . LEU A 1 178 ? -9.235 2.302 5.830 1.00 90.06 178 LEU A CA 1
ATOM 1459 C C . LEU A 1 178 ? -10.744 2.313 6.060 1.00 90.06 178 LEU A C 1
ATOM 1461 O O . LEU A 1 178 ? -11.488 2.651 5.141 1.00 90.06 178 LEU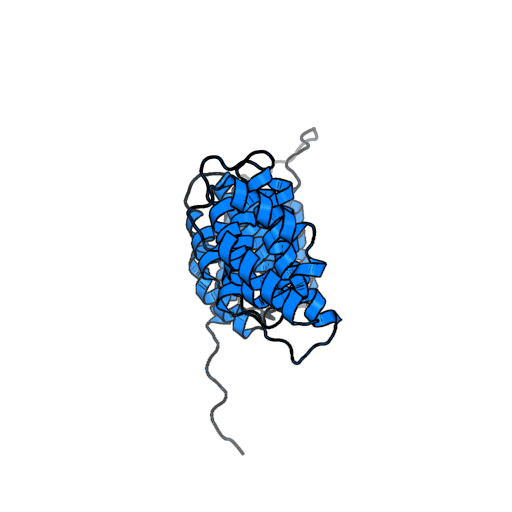 A O 1
ATOM 1465 N N . ILE A 1 179 ? -11.172 2.024 7.287 1.00 86.88 179 ILE A N 1
ATOM 1466 C CA . ILE A 1 179 ? -12.577 2.036 7.696 1.00 86.88 179 ILE A CA 1
ATOM 1467 C C . ILE A 1 179 ? -13.199 3.399 7.398 1.00 86.88 179 ILE A C 1
ATOM 1469 O O . ILE A 1 179 ? -14.219 3.445 6.719 1.00 86.88 179 ILE A O 1
ATOM 1473 N N . SER A 1 180 ? -12.502 4.505 7.699 1.00 87.81 180 SER A N 1
ATOM 1474 C CA . SER A 1 180 ? -12.971 5.864 7.368 1.00 87.81 180 SER A CA 1
ATOM 1475 C C . SER A 1 180 ? -13.276 6.109 5.876 1.00 87.81 180 SER A C 1
ATOM 1477 O O . SER A 1 180 ? -13.977 7.057 5.534 1.00 87.81 180 SER A O 1
ATOM 1479 N N . THR A 1 181 ? -12.771 5.247 4.987 1.00 84.38 181 THR A N 1
ATOM 1480 C CA . THR A 1 181 ? -12.992 5.288 3.530 1.00 84.38 181 THR A CA 1
ATOM 1481 C C . THR A 1 181 ? -13.880 4.157 3.001 1.00 84.38 181 THR A C 1
ATOM 1483 O O . THR A 1 181 ? -14.111 4.077 1.796 1.00 84.38 181 THR A O 1
ATOM 1486 N N . PHE A 1 182 ? -14.326 3.244 3.862 1.00 84.50 182 PHE A N 1
ATOM 1487 C CA . PHE A 1 182 ? -15.121 2.078 3.494 1.00 84.50 182 PHE A CA 1
ATOM 1488 C C . PHE A 1 182 ? -16.622 2.360 3.569 1.00 84.50 182 PHE A C 1
ATOM 1490 O O . PHE A 1 182 ? -17.099 3.180 4.350 1.00 84.50 182 PHE A O 1
ATOM 1497 N N . THR A 1 183 ? -17.375 1.627 2.754 1.00 83.62 183 THR A N 1
ATOM 1498 C CA . THR A 1 183 ? -18.831 1.512 2.867 1.00 83.62 183 THR A CA 1
ATOM 1499 C C . THR A 1 183 ? -19.209 0.665 4.082 1.00 83.62 183 THR A C 1
ATOM 1501 O O . THR A 1 183 ? -18.434 -0.182 4.527 1.00 83.62 183 THR A O 1
ATOM 1504 N N . VAL A 1 184 ? -20.443 0.804 4.572 1.00 78.00 184 VAL A N 1
ATOM 1505 C CA . VAL A 1 184 ? -20.962 0.003 5.699 1.00 78.00 184 VAL A CA 1
ATOM 1506 C C . VAL A 1 184 ? -20.799 -1.505 5.455 1.00 78.00 184 VAL A C 1
ATOM 1508 O O . VAL A 1 184 ? -20.462 -2.251 6.371 1.00 78.00 184 VAL A O 1
ATOM 1511 N N . ILE A 1 185 ? -20.974 -1.962 4.212 1.00 79.38 185 ILE A N 1
ATOM 1512 C CA . ILE A 1 185 ? -20.835 -3.375 3.831 1.00 79.38 185 ILE A CA 1
ATOM 1513 C C . ILE A 1 185 ? -19.381 -3.846 3.992 1.00 79.38 185 ILE A C 1
ATOM 1515 O O . ILE A 1 185 ? -19.128 -4.887 4.601 1.00 79.38 185 ILE A O 1
ATOM 1519 N N . GLN A 1 186 ? -18.417 -3.063 3.497 1.00 82.81 186 GLN A N 1
ATOM 1520 C CA . GLN A 1 186 ? -16.986 -3.358 3.640 1.00 82.81 186 GLN A CA 1
ATOM 1521 C C . GLN A 1 186 ? -16.538 -3.311 5.106 1.00 82.81 186 GLN A C 1
ATOM 1523 O O . GLN A 1 186 ? -15.722 -4.136 5.523 1.00 82.81 186 GLN A O 1
ATOM 1528 N N . ILE A 1 187 ? -17.090 -2.389 5.904 1.00 81.56 187 ILE A N 1
ATOM 1529 C CA . ILE A 1 187 ? -16.832 -2.321 7.346 1.00 81.56 187 ILE A CA 1
ATOM 1530 C C . ILE A 1 187 ? -17.338 -3.599 8.025 1.00 81.56 187 ILE A C 1
ATOM 1532 O O . ILE A 1 187 ? -16.565 -4.251 8.725 1.00 81.56 187 ILE A O 1
ATOM 1536 N N . LYS A 1 188 ? -18.585 -4.017 7.760 1.00 75.44 188 LYS A N 1
ATOM 1537 C CA . LYS A 1 188 ? -19.154 -5.264 8.305 1.00 75.44 188 LYS A CA 1
ATOM 1538 C C . LYS A 1 188 ? -18.290 -6.481 7.969 1.00 75.44 188 LYS A C 1
ATOM 1540 O O . LYS A 1 188 ? -17.992 -7.282 8.855 1.00 75.44 188 LYS A O 1
ATOM 1545 N N . TYR A 1 189 ? -17.852 -6.605 6.714 1.00 81.88 189 TYR A N 1
ATOM 1546 C CA . TYR A 1 189 ? -16.944 -7.676 6.296 1.00 81.88 189 TYR A CA 1
ATOM 1547 C C . TYR A 1 189 ? -15.621 -7.627 7.073 1.00 81.88 189 TYR A C 1
ATOM 1549 O O . TYR A 1 189 ? -15.226 -8.616 7.686 1.00 81.88 189 TYR A O 1
ATOM 1557 N N . THR A 1 190 ? -14.985 -6.455 7.126 1.00 80.81 190 THR A N 1
ATOM 1558 C CA . THR A 1 190 ? -13.699 -6.248 7.809 1.00 80.81 190 THR A CA 1
ATOM 1559 C C . THR A 1 190 ? -13.764 -6.615 9.285 1.00 80.81 190 THR A C 1
ATOM 1561 O O . THR A 1 190 ? -12.896 -7.325 9.793 1.00 80.81 190 THR A O 1
ATOM 1564 N N . MET A 1 191 ? -14.819 -6.182 9.968 1.00 80.81 191 MET A N 1
ATOM 1565 C CA . MET A 1 191 ? -15.007 -6.465 11.383 1.00 80.81 191 MET A CA 1
ATOM 1566 C C . MET A 1 191 ? -15.323 -7.933 11.653 1.00 80.81 191 MET A C 1
ATOM 1568 O O . MET A 1 191 ? -14.864 -8.474 12.656 1.00 80.81 191 MET A O 1
ATOM 1572 N N . ARG A 1 192 ? -16.060 -8.606 10.760 1.00 80.31 192 ARG A N 1
ATOM 1573 C CA . ARG A 1 192 ? -16.297 -10.052 10.861 1.00 80.31 192 ARG A CA 1
ATOM 1574 C C . ARG A 1 192 ? -14.989 -10.832 10.736 1.00 80.31 192 ARG A C 1
ATOM 1576 O O . ARG A 1 192 ? -14.743 -11.727 11.538 1.00 80.31 192 ARG A O 1
ATOM 1583 N N . THR A 1 193 ? -14.156 -10.462 9.769 1.00 82.88 193 THR A N 1
ATOM 1584 C CA . THR A 1 193 ? -12.854 -11.084 9.507 1.00 82.88 193 THR A CA 1
ATOM 1585 C C . THR A 1 193 ? -11.870 -10.865 10.664 1.00 82.88 193 THR A C 1
ATOM 1587 O O . THR A 1 193 ? -11.256 -11.813 11.142 1.00 82.88 193 THR A O 1
ATOM 1590 N N . LEU A 1 194 ? -11.769 -9.640 11.189 1.00 83.06 194 LEU A N 1
ATOM 1591 C CA . LEU A 1 194 ? -10.792 -9.280 12.228 1.00 83.06 194 LEU A CA 1
ATOM 1592 C C . LEU A 1 194 ? -11.295 -9.451 13.671 1.00 83.06 194 LEU A C 1
ATOM 1594 O O . LEU A 1 194 ? -10.543 -9.183 14.608 1.00 83.06 194 LEU A O 1
ATOM 1598 N N . LYS A 1 195 ? -12.537 -9.916 13.870 1.00 78.25 195 LYS A N 1
ATOM 1599 C CA . LYS A 1 195 ? -13.215 -10.008 15.177 1.00 78.25 195 LYS A CA 1
ATOM 1600 C C . LYS A 1 195 ? -12.326 -10.580 16.278 1.00 78.25 195 LYS A C 1
ATOM 1602 O O . LYS A 1 195 ? -12.150 -9.949 17.315 1.00 78.25 195 LYS A O 1
ATOM 1607 N N . ARG A 1 196 ? -11.786 -11.783 16.063 1.00 78.38 196 ARG A N 1
ATOM 1608 C CA . ARG A 1 196 ? -11.023 -12.503 17.093 1.00 78.38 196 ARG A CA 1
ATOM 1609 C C . ARG A 1 196 ? -9.767 -11.730 17.488 1.00 78.38 196 ARG A C 1
ATOM 1611 O O . ARG A 1 196 ? -9.517 -11.549 18.671 1.00 78.38 196 ARG A O 1
ATOM 1618 N N . SER A 1 197 ? -9.026 -11.243 16.498 1.00 77.94 197 SER A N 1
ATOM 1619 C CA . SER A 1 197 ? -7.769 -10.528 16.711 1.00 77.94 197 SER A CA 1
ATOM 1620 C C . SER A 1 197 ? -7.986 -9.181 17.408 1.00 77.94 197 SER A C 1
ATOM 1622 O O . SER A 1 197 ? -7.212 -8.823 18.287 1.00 77.94 197 SER A O 1
ATOM 1624 N N . LEU A 1 198 ? -9.059 -8.455 17.069 1.00 82.44 198 LEU A N 1
ATOM 1625 C CA . LEU A 1 198 ? -9.389 -7.173 17.703 1.00 82.44 198 LEU A CA 1
ATOM 1626 C C . LEU A 1 198 ? -9.845 -7.326 19.158 1.00 82.44 198 LEU A C 1
ATOM 1628 O O . LEU A 1 198 ? -9.502 -6.480 19.977 1.00 82.44 198 LEU A O 1
ATOM 1632 N N . ILE A 1 199 ? -10.569 -8.400 19.497 1.00 76.69 199 ILE A N 1
ATOM 1633 C CA . ILE A 1 199 ? -10.944 -8.689 20.892 1.00 76.69 199 ILE A CA 1
ATOM 1634 C C . ILE A 1 199 ? -9.686 -8.889 21.743 1.00 76.69 199 ILE A C 1
ATOM 1636 O O . ILE A 1 199 ? -9.571 -8.299 22.810 1.00 76.69 199 ILE A O 1
ATOM 1640 N N . THR A 1 200 ? -8.703 -9.645 21.248 1.00 76.19 200 THR A N 1
ATOM 1641 C CA . THR A 1 200 ? -7.431 -9.819 21.961 1.00 76.19 200 THR A CA 1
ATOM 1642 C C . THR A 1 200 ? -6.678 -8.495 22.131 1.00 76.19 200 THR A C 1
ATOM 1644 O O . THR A 1 200 ? -6.082 -8.278 23.180 1.00 76.19 200 THR A O 1
ATOM 1647 N N . CYS A 1 201 ? -6.741 -7.576 21.157 1.00 78.00 201 CYS A N 1
ATOM 1648 C CA . CYS A 1 201 ? -6.152 -6.235 21.296 1.00 78.00 201 CYS A CA 1
ATOM 1649 C C . CYS A 1 201 ? -6.757 -5.412 22.424 1.00 78.00 201 CYS A C 1
ATOM 1651 O O . CYS A 1 201 ? -6.038 -4.655 23.069 1.00 78.00 201 CYS A O 1
ATOM 1653 N N . VAL A 1 202 ? -8.064 -5.542 22.638 1.00 72.00 202 VAL A N 1
ATOM 1654 C CA . VAL A 1 202 ? -8.787 -4.802 23.673 1.00 72.00 202 VAL A CA 1
ATOM 1655 C C . VAL A 1 202 ? -8.345 -5.209 25.078 1.00 72.00 202 VAL A C 1
ATOM 1657 O O . VAL A 1 202 ? -8.189 -4.342 25.932 1.00 72.00 202 VAL A O 1
ATOM 1660 N N . SER A 1 203 ? -8.109 -6.501 25.309 1.00 71.31 203 SER A N 1
ATOM 1661 C CA . SER A 1 203 ? -7.685 -7.014 26.619 1.00 71.31 203 SER A CA 1
ATOM 1662 C C . SER A 1 203 ? -6.284 -6.557 27.035 1.00 71.31 203 SER A C 1
ATOM 1664 O O . SER A 1 203 ? -5.895 -6.677 28.193 1.00 71.31 203 SER A O 1
ATOM 1666 N N . ILE A 1 204 ? -5.498 -6.012 26.106 1.00 74.25 204 ILE A N 1
ATOM 1667 C CA . ILE A 1 204 ? -4.145 -5.538 26.384 1.00 74.25 204 ILE A CA 1
ATOM 1668 C C . ILE A 1 204 ? -4.181 -4.048 26.744 1.00 74.25 204 ILE A C 1
ATOM 1670 O O . ILE A 1 204 ? -3.959 -3.167 25.914 1.00 74.25 204 ILE A O 1
ATOM 1674 N N . THR A 1 205 ? -4.431 -3.765 28.022 1.00 70.56 205 THR A N 1
ATOM 1675 C CA . THR A 1 205 ? -4.536 -2.396 28.565 1.00 70.56 205 THR A CA 1
ATOM 1676 C C . THR A 1 205 ? -3.191 -1.791 28.982 1.00 70.56 205 THR A C 1
ATOM 1678 O O . THR A 1 205 ? -3.065 -0.573 29.097 1.00 70.56 205 THR A O 1
ATOM 1681 N N . ASN A 1 206 ? -2.153 -2.617 29.143 1.00 72.94 206 ASN A N 1
ATOM 1682 C CA . ASN A 1 206 ? -0.830 -2.193 29.622 1.00 72.94 206 ASN A CA 1
ATOM 1683 C C . ASN A 1 206 ? -0.039 -1.321 28.622 1.00 72.94 206 ASN A C 1
ATOM 1685 O O . ASN A 1 206 ? 0.991 -0.753 28.985 1.00 72.94 206 ASN A O 1
ATOM 1689 N N . TYR A 1 207 ? -0.490 -1.208 27.365 1.00 77.56 207 TYR A N 1
ATOM 1690 C CA . TYR A 1 207 ? 0.220 -0.495 26.298 1.00 77.56 207 TYR A CA 1
ATOM 1691 C C . TYR A 1 207 ? -0.585 0.723 25.818 1.00 77.56 207 TYR A C 1
ATOM 1693 O O . TYR A 1 207 ? -1.469 0.580 24.970 1.00 77.56 207 TYR A O 1
ATOM 1701 N N . PRO A 1 208 ? -0.265 1.946 26.283 1.00 79.75 208 PRO A N 1
ATOM 1702 C CA . PRO A 1 208 ? -1.108 3.123 26.060 1.00 79.75 208 PRO A CA 1
ATOM 1703 C C . PRO A 1 208 ? -1.274 3.483 24.578 1.00 79.75 208 PRO A C 1
ATOM 1705 O O . PRO A 1 208 ? -2.361 3.868 24.157 1.00 79.75 208 PRO A O 1
ATOM 1708 N N . ARG A 1 209 ? -0.232 3.292 23.754 1.00 83.88 209 ARG A N 1
ATOM 1709 C CA . ARG A 1 209 ? -0.304 3.558 22.309 1.00 83.88 209 ARG A CA 1
ATOM 1710 C C . ARG A 1 209 ? -1.282 2.627 21.586 1.00 83.88 209 ARG A C 1
ATOM 1712 O O . ARG A 1 209 ? -1.970 3.057 20.667 1.00 83.88 209 ARG A O 1
ATOM 1719 N N . LEU A 1 210 ? -1.347 1.360 21.995 1.00 84.12 210 LEU A N 1
ATOM 1720 C CA . LEU A 1 210 ? -2.296 0.400 21.432 1.00 84.12 210 LEU A CA 1
ATOM 1721 C C . LEU A 1 210 ? -3.733 0.781 21.804 1.00 84.12 210 LEU A C 1
ATOM 1723 O O . LEU A 1 210 ? -4.609 0.767 20.941 1.00 84.12 210 LEU A O 1
ATOM 1727 N N . VAL A 1 211 ? -3.948 1.177 23.061 1.00 82.88 211 VAL A N 1
ATOM 1728 C CA . VAL A 1 211 ? -5.247 1.653 23.555 1.00 82.88 211 VAL A CA 1
ATOM 1729 C C . VAL A 1 211 ? -5.708 2.891 22.779 1.00 82.88 211 VAL A C 1
ATOM 1731 O O . VAL A 1 211 ? -6.844 2.922 22.315 1.00 82.88 211 VAL A O 1
ATOM 1734 N N . GLU A 1 212 ? -4.831 3.875 22.556 1.00 85.44 212 GLU A N 1
ATOM 1735 C CA . GLU A 1 212 ? -5.137 5.077 21.762 1.00 85.44 212 GLU A CA 1
ATOM 1736 C C . GLU A 1 212 ? -5.555 4.727 20.322 1.00 85.44 212 GLU A C 1
ATOM 1738 O O . GLU A 1 212 ? -6.583 5.199 19.826 1.00 85.44 212 GLU A O 1
ATOM 1743 N N . SER A 1 213 ? -4.797 3.847 19.660 1.00 86.94 213 SER A N 1
ATOM 1744 C CA . SER A 1 213 ? -5.110 3.385 18.305 1.00 86.94 213 SER A CA 1
ATOM 1745 C C . SER A 1 213 ? -6.451 2.641 18.243 1.00 86.94 213 SER A C 1
ATOM 1747 O O . SER A 1 213 ? -7.250 2.879 17.332 1.00 86.94 213 SER A O 1
ATOM 1749 N N . MET A 1 214 ? -6.747 1.785 19.227 1.00 85.69 214 MET A N 1
ATOM 1750 C CA . MET A 1 214 ? -8.037 1.093 19.336 1.00 85.69 214 MET A CA 1
ATOM 1751 C C . MET A 1 214 ? -9.192 2.068 19.590 1.00 85.69 214 MET A C 1
ATOM 1753 O O . MET A 1 214 ? -10.236 1.968 18.946 1.00 85.69 214 MET A O 1
ATOM 1757 N N . GLN A 1 215 ? -9.003 3.063 20.456 1.00 82.62 215 GLN A N 1
ATOM 1758 C CA . GLN A 1 215 ? -10.005 4.094 20.716 1.00 82.62 215 GLN A CA 1
ATOM 1759 C C . GLN A 1 215 ? -10.331 4.898 19.451 1.00 82.62 215 GLN A C 1
ATOM 1761 O O . GLN A 1 215 ? -11.501 5.166 19.155 1.00 82.62 215 GLN A O 1
ATOM 1766 N N . ASN A 1 216 ? -9.315 5.254 18.662 1.00 87.94 216 ASN A N 1
ATOM 1767 C CA . ASN A 1 216 ? -9.505 5.917 17.375 1.00 87.94 216 ASN A CA 1
ATOM 1768 C C . ASN A 1 216 ? -10.290 5.027 16.393 1.00 87.94 216 ASN A C 1
ATOM 1770 O O . ASN A 1 216 ? -11.244 5.496 15.770 1.00 87.94 216 ASN A O 1
ATOM 1774 N N . LEU A 1 217 ? -9.951 3.735 16.303 1.00 88.00 217 LEU A N 1
ATOM 1775 C CA . LEU A 1 217 ? -10.685 2.759 15.492 1.00 88.00 217 LEU A CA 1
ATOM 1776 C C . LEU A 1 217 ? -12.174 2.716 15.868 1.00 88.00 217 LEU A C 1
ATOM 1778 O O . LEU A 1 217 ? -13.031 2.872 14.995 1.00 88.00 217 LEU A O 1
ATOM 1782 N N . PHE A 1 218 ? -12.491 2.564 17.156 1.00 83.50 218 PHE A N 1
ATOM 1783 C CA . PHE A 1 218 ? -13.878 2.532 17.628 1.00 83.50 218 PHE A CA 1
ATOM 1784 C C . PHE A 1 218 ? -14.610 3.846 17.375 1.00 83.50 218 PHE A C 1
ATOM 1786 O O . PHE A 1 218 ? -15.746 3.829 16.910 1.00 83.50 218 PHE A O 1
ATOM 1793 N N . SER A 1 219 ? -13.949 4.984 17.588 1.00 84.06 219 SER A N 1
ATOM 1794 C CA . SER A 1 219 ? -14.535 6.299 17.309 1.00 84.06 219 SER A CA 1
ATOM 1795 C C . SER A 1 219 ? -14.942 6.433 15.836 1.00 84.06 219 SER A C 1
ATOM 1797 O O . SER A 1 219 ? -16.012 6.957 15.533 1.00 84.06 219 SER A O 1
ATOM 1799 N N . LYS A 1 220 ? -14.133 5.915 14.898 1.00 83.69 220 LYS A N 1
ATOM 1800 C CA . LYS A 1 220 ? -14.490 5.884 13.468 1.00 83.69 220 LYS A CA 1
ATOM 1801 C C . LYS A 1 220 ? -15.636 4.921 13.172 1.00 83.69 220 LYS A C 1
ATOM 1803 O O . LYS A 1 220 ? -16.522 5.278 12.400 1.00 83.69 220 LYS A O 1
ATOM 1808 N N . LEU A 1 221 ? -15.646 3.745 13.798 1.00 82.25 221 LEU A N 1
ATOM 1809 C CA . LEU A 1 221 ? -16.718 2.761 13.635 1.00 82.25 221 LEU A CA 1
ATOM 1810 C C . LEU A 1 221 ? -18.073 3.298 14.107 1.00 82.25 221 LEU A C 1
ATOM 1812 O O . LEU A 1 221 ? -19.048 3.149 13.383 1.00 82.25 221 LEU A O 1
ATOM 1816 N N . ILE A 1 222 ? -18.123 3.963 15.265 1.00 77.25 222 ILE A N 1
ATOM 1817 C CA . ILE A 1 222 ? -19.353 4.553 15.821 1.00 77.25 222 ILE A CA 1
ATOM 1818 C C . ILE A 1 222 ? -19.908 5.654 14.907 1.00 77.25 222 ILE A C 1
ATOM 1820 O O . ILE A 1 222 ? -21.116 5.776 14.742 1.00 77.25 222 ILE A O 1
ATOM 1824 N N . ILE A 1 223 ? -19.038 6.463 14.295 1.00 80.12 223 ILE A N 1
ATOM 1825 C CA . ILE A 1 223 ? -19.473 7.524 13.372 1.00 80.12 223 ILE A CA 1
ATOM 1826 C C . ILE A 1 223 ? -20.015 6.932 12.063 1.00 80.12 223 ILE A C 1
ATOM 1828 O O . ILE A 1 223 ? -20.961 7.465 11.489 1.00 80.12 223 ILE A O 1
ATOM 1832 N N . GLN A 1 224 ? -19.406 5.858 11.559 1.00 76.44 224 GLN A N 1
ATOM 1833 C CA . GLN A 1 224 ? -19.755 5.292 10.252 1.00 76.44 224 GLN A CA 1
ATOM 1834 C C . GLN A 1 224 ? -20.848 4.226 10.285 1.00 76.44 224 GLN A C 1
ATOM 1836 O O . GLN A 1 224 ? -21.508 3.997 9.272 1.00 76.44 224 GLN A O 1
ATOM 1841 N N . ILE A 1 225 ? -21.032 3.566 11.423 1.00 69.75 225 ILE A N 1
ATOM 1842 C CA . ILE A 1 225 ? -22.169 2.702 11.706 1.00 69.75 225 ILE A CA 1
ATOM 1843 C C . ILE A 1 225 ? -22.968 3.460 12.758 1.00 69.75 225 ILE A C 1
ATOM 1845 O O . ILE A 1 225 ? -22.564 3.419 13.916 1.00 69.75 225 ILE A O 1
ATOM 1849 N N . PRO A 1 226 ? -24.062 4.154 12.402 1.00 56.72 226 PRO A N 1
ATOM 1850 C CA . PRO A 1 226 ? -24.968 4.699 13.401 1.00 56.72 226 PRO A CA 1
ATOM 1851 C C . PRO A 1 226 ? -25.439 3.534 14.274 1.00 56.72 226 PRO A C 1
ATOM 1853 O O . PRO A 1 226 ? -26.231 2.698 13.842 1.00 56.72 226 PRO A O 1
ATOM 1856 N N . ILE A 1 227 ? -24.856 3.409 15.463 1.00 51.78 227 ILE A N 1
ATOM 1857 C CA . ILE A 1 227 ? -25.268 2.416 16.443 1.00 51.78 227 ILE A CA 1
ATOM 1858 C C . ILE A 1 227 ? -26.526 3.000 17.057 1.00 51.78 227 ILE A C 1
ATOM 1860 O O . ILE A 1 227 ? -26.450 3.952 17.832 1.00 51.78 227 ILE A O 1
ATOM 1864 N N . GLU A 1 228 ? -27.683 2.465 16.691 1.00 39.28 228 GLU A N 1
ATOM 1865 C CA . GLU A 1 228 ? -28.874 2.697 17.492 1.00 39.28 228 GLU A CA 1
ATOM 1866 C C . GLU A 1 228 ? -28.595 2.078 18.872 1.00 39.28 228 GLU A C 1
ATOM 1868 O O . GLU A 1 228 ? -28.238 0.894 18.945 1.00 39.28 228 GLU A O 1
ATOM 1873 N N . PRO A 1 229 ? -28.587 2.876 19.957 1.00 38.69 229 PRO A N 1
ATOM 1874 C CA . PRO A 1 229 ? -28.162 2.383 21.255 1.00 38.69 229 PRO A CA 1
ATOM 1875 C C . PRO A 1 229 ? -29.075 1.223 21.675 1.00 38.69 229 PRO A C 1
ATOM 1877 O O . PRO A 1 229 ? -30.300 1.363 21.619 1.00 38.69 229 PRO A O 1
ATOM 1880 N N . PRO A 1 230 ? -28.518 0.078 22.111 1.00 37.41 230 PRO A N 1
ATOM 1881 C CA . PRO A 1 230 ? -29.332 -0.972 22.694 1.00 37.41 230 PRO A CA 1
ATOM 1882 C C . PRO A 1 230 ? -30.027 -0.391 23.924 1.00 37.41 230 PRO A C 1
ATOM 1884 O O . PRO A 1 230 ? -29.373 0.204 24.780 1.00 37.41 230 PRO A O 1
ATOM 1887 N N . ALA A 1 231 ? -31.335 -0.606 24.047 1.00 36.34 231 ALA A N 1
ATOM 1888 C CA . ALA A 1 231 ? -32.173 -0.169 25.168 1.00 36.34 231 ALA A CA 1
ATOM 1889 C C . ALA A 1 231 ? -31.785 -0.773 26.547 1.00 36.34 231 ALA A C 1
ATOM 1891 O O . ALA A 1 231 ? -32.574 -0.746 27.484 1.00 36.34 231 ALA A O 1
ATOM 1892 N N . ALA A 1 232 ? -30.577 -1.323 26.690 1.00 35.28 232 ALA A N 1
ATOM 1893 C CA . ALA A 1 232 ? -30.095 -2.078 27.839 1.00 35.28 232 ALA A CA 1
ATOM 1894 C C . ALA A 1 232 ? -28.847 -1.441 28.479 1.00 35.28 232 ALA A C 1
ATOM 1896 O O . ALA A 1 232 ? -27.896 -2.136 28.821 1.00 35.28 232 ALA A O 1
ATOM 1897 N N . ILE A 1 233 ? -28.834 -0.115 28.644 1.00 36.81 233 ILE A N 1
ATOM 1898 C CA . ILE A 1 233 ? -27.952 0.568 29.606 1.00 36.81 233 ILE A CA 1
ATOM 1899 C C . ILE A 1 233 ? -28.782 1.645 30.311 1.00 36.81 233 ILE A C 1
ATOM 1901 O O . ILE A 1 233 ? -28.601 2.842 30.119 1.00 36.81 233 ILE A O 1
ATOM 1905 N N . ILE A 1 234 ? -29.757 1.206 31.101 1.00 31.23 234 ILE A N 1
ATOM 1906 C CA . ILE A 1 234 ? -30.390 2.045 32.116 1.00 31.23 234 ILE A CA 1
ATOM 1907 C C . ILE A 1 234 ? -30.206 1.287 33.429 1.00 31.23 234 ILE A C 1
ATOM 1909 O O . ILE A 1 234 ? -30.842 0.248 33.612 1.00 31.23 234 ILE A O 1
ATOM 1913 N N . PRO A 1 235 ? -29.348 1.750 34.354 1.00 27.83 235 PRO A N 1
ATOM 1914 C CA . PRO A 1 235 ? -29.512 1.397 35.750 1.00 27.83 235 PRO A CA 1
ATOM 1915 C C . PRO A 1 235 ? -30.863 1.980 36.163 1.00 27.83 235 PRO A C 1
ATOM 1917 O O . PRO A 1 235 ? -31.039 3.194 36.242 1.00 27.83 235 PRO A O 1
ATOM 1920 N N . THR A 1 236 ? -31.858 1.118 36.337 1.00 30.83 236 THR A N 1
ATOM 1921 C CA . THR A 1 236 ? -33.151 1.494 36.896 1.00 30.83 236 THR A CA 1
ATOM 1922 C C . THR A 1 236 ? -32.957 2.008 38.316 1.00 30.83 236 THR A C 1
ATOM 1924 O O . THR A 1 236 ? -32.905 1.224 39.259 1.00 30.83 236 THR A O 1
ATOM 1927 N N . THR A 1 237 ? -32.944 3.325 38.476 1.00 24.98 237 THR A N 1
ATOM 1928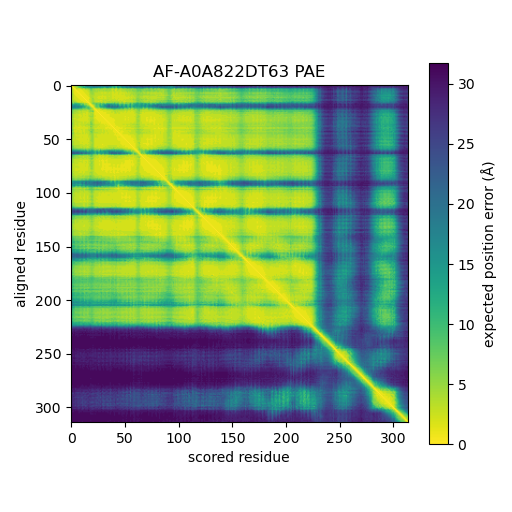 C CA . THR A 1 237 ? -33.612 3.980 39.599 1.00 24.98 237 THR A CA 1
ATOM 1929 C C . THR A 1 237 ? -34.499 5.085 39.039 1.00 24.98 237 THR A C 1
ATOM 1931 O O . THR A 1 237 ? -34.060 6.053 38.427 1.00 24.98 237 THR A O 1
ATOM 1934 N N . ALA A 1 238 ? -35.801 4.857 39.173 1.00 29.00 238 ALA A N 1
ATOM 1935 C CA . ALA A 1 238 ? -36.853 5.744 38.723 1.00 29.00 238 ALA A CA 1
ATOM 1936 C C . ALA A 1 238 ? -36.766 7.111 39.415 1.00 29.00 238 ALA A C 1
ATOM 1938 O O . ALA A 1 238 ? -36.697 7.169 40.639 1.00 29.00 238 ALA A O 1
ATOM 1939 N N . THR A 1 239 ? -36.845 8.201 38.646 1.00 23.45 239 THR A N 1
ATOM 1940 C CA . THR A 1 239 ? -37.873 9.255 38.797 1.00 23.45 239 THR A CA 1
ATOM 1941 C C . THR A 1 239 ? -37.719 10.344 37.724 1.00 23.45 239 THR A C 1
ATOM 1943 O O . THR A 1 239 ? -36.732 11.062 37.660 1.00 23.45 239 THR A O 1
ATOM 1946 N N . ASN A 1 240 ? -38.736 10.417 36.860 1.00 28.27 240 ASN A N 1
ATOM 1947 C CA . ASN A 1 240 ? -39.247 11.548 36.080 1.00 28.27 240 ASN A CA 1
ATOM 1948 C C . ASN A 1 240 ? -38.382 12.814 35.947 1.00 28.27 240 ASN A C 1
ATOM 1950 O O . ASN A 1 240 ? -38.356 13.654 36.839 1.00 28.27 240 ASN A O 1
ATOM 1954 N N . THR A 1 241 ? -37.874 13.069 34.742 1.00 25.23 241 THR A N 1
ATOM 1955 C CA . THR A 1 241 ? -38.241 14.256 33.942 1.00 25.23 241 THR A CA 1
ATOM 1956 C C . THR A 1 241 ? -37.731 14.084 32.511 1.00 25.23 241 THR A C 1
ATOM 1958 O O . THR A 1 241 ? -36.609 13.653 32.268 1.00 25.23 241 THR A O 1
ATOM 1961 N N . GLN A 1 242 ? -38.610 14.365 31.553 1.00 30.53 242 GLN A N 1
ATOM 1962 C CA . GLN A 1 242 ? -38.325 14.362 30.125 1.00 30.53 242 GLN A CA 1
ATOM 1963 C C . GLN A 1 242 ? -37.314 15.464 29.791 1.00 30.53 242 GLN A C 1
ATOM 1965 O O . GLN A 1 242 ? -37.582 16.621 30.097 1.00 30.53 242 GLN A O 1
ATOM 1970 N N . GLN A 1 243 ? -36.220 15.128 29.106 1.00 26.89 243 GLN A N 1
ATOM 1971 C CA . GLN A 1 243 ? -35.519 16.021 28.177 1.00 26.89 243 GLN A CA 1
ATOM 1972 C C . GLN A 1 243 ? -34.588 15.185 27.285 1.00 26.89 243 GLN A C 1
ATOM 1974 O O . GLN A 1 243 ? -33.863 14.317 27.763 1.00 26.89 243 GLN A O 1
ATOM 1979 N N . GLY A 1 244 ? -34.690 15.393 25.969 1.00 31.95 244 GLY A N 1
ATOM 1980 C CA . GLY A 1 244 ? -33.988 14.618 24.947 1.00 31.95 244 GLY A CA 1
ATOM 1981 C C . GLY A 1 244 ? -32.469 14.685 25.097 1.00 31.95 244 GLY A C 1
ATOM 1982 O O . GLY A 1 244 ? -31.905 15.748 25.343 1.00 31.95 244 GLY A O 1
ATOM 1983 N N . LEU A 1 245 ? -31.809 13.539 24.937 1.00 29.19 245 LEU A N 1
ATOM 1984 C CA . LEU A 1 245 ? -30.368 13.405 25.123 1.00 29.19 245 LEU A CA 1
ATOM 1985 C C . LEU A 1 245 ? -29.683 13.262 23.764 1.00 29.19 245 LEU A C 1
ATOM 1987 O O . LEU A 1 245 ? -29.805 12.260 23.064 1.00 29.19 245 LEU A O 1
ATOM 1991 N N . SER A 1 246 ? -29.003 14.345 23.401 1.00 30.48 246 SER A N 1
ATOM 1992 C CA . SER A 1 246 ? -28.197 14.555 22.206 1.00 30.48 246 SER A CA 1
ATOM 1993 C C . SER A 1 246 ? -26.922 13.683 22.202 1.00 30.48 246 SER A C 1
ATOM 1995 O O . SER A 1 246 ? -26.489 13.203 23.254 1.00 30.48 246 SER A O 1
ATOM 1997 N N . PRO A 1 247 ? -26.237 13.545 21.047 1.00 40.66 247 PRO A N 1
ATOM 1998 C CA . PRO A 1 247 ? -24.918 12.895 20.892 1.00 40.66 247 PRO A CA 1
ATOM 1999 C C . PRO A 1 247 ? -23.783 13.405 21.815 1.00 40.66 247 PRO A C 1
ATOM 2001 O O . PRO A 1 247 ? -22.657 12.915 21.744 1.00 40.66 247 PRO A O 1
ATOM 2004 N N . GLN A 1 248 ? -24.052 14.360 22.706 1.00 32.59 248 GLN A N 1
ATOM 2005 C CA . GLN A 1 248 ? -23.098 14.906 23.669 1.00 32.59 248 GLN A CA 1
ATOM 2006 C C . GLN A 1 248 ? -22.767 13.950 24.821 1.00 32.59 248 GLN A C 1
ATOM 2008 O O . GLN A 1 248 ? -21.652 14.018 25.326 1.00 32.59 248 GLN A O 1
ATOM 2013 N N . LEU A 1 249 ? -23.662 13.036 25.221 1.00 36.62 249 LEU A N 1
ATOM 2014 C CA . LEU A 1 249 ? -23.377 12.102 26.323 1.00 36.62 249 LEU A CA 1
ATOM 2015 C C . LEU A 1 249 ? -22.307 11.071 25.954 1.00 36.62 249 LEU A C 1
ATOM 2017 O O . LEU A 1 249 ? -21.384 10.862 26.730 1.00 36.62 249 LEU A O 1
ATOM 2021 N N . VAL A 1 250 ? -22.366 10.503 24.746 1.00 41.72 250 VAL A N 1
ATOM 2022 C CA . VAL A 1 250 ? -21.346 9.561 24.248 1.00 41.72 250 VAL A CA 1
ATOM 2023 C C . VAL A 1 250 ? -19.992 10.262 24.100 1.00 41.72 250 VAL A C 1
ATOM 2025 O O . VAL A 1 250 ? -18.961 9.727 24.504 1.00 41.72 250 VAL A O 1
ATOM 2028 N N . GLN A 1 251 ? -19.994 11.500 23.595 1.00 41.03 251 GLN A N 1
ATOM 2029 C CA . GLN A 1 251 ? -18.797 12.339 23.515 1.00 41.03 251 GLN A CA 1
ATOM 2030 C C . GLN A 1 251 ? -18.232 12.658 24.912 1.00 41.03 251 GLN A C 1
ATOM 2032 O O . GLN A 1 251 ? -17.018 12.657 25.092 1.00 41.03 251 GLN A O 1
ATOM 2037 N N . ALA A 1 252 ? -19.097 12.900 25.903 1.00 34.75 252 ALA A N 1
ATOM 2038 C CA . ALA A 1 252 ? -18.713 13.201 27.279 1.00 34.75 252 ALA A CA 1
ATOM 2039 C C . ALA A 1 252 ? -18.143 11.978 28.011 1.00 34.75 252 ALA A C 1
ATOM 2041 O O . ALA A 1 252 ? -17.168 12.121 28.744 1.00 34.75 252 ALA A O 1
ATOM 2042 N N . THR A 1 253 ? -18.680 10.776 27.773 1.00 42.41 253 THR A N 1
ATOM 2043 C CA . THR A 1 253 ? -18.119 9.530 28.318 1.00 42.41 253 THR A CA 1
ATOM 2044 C C . THR A 1 253 ? -16.747 9.225 27.712 1.00 42.41 253 THR A C 1
ATOM 2046 O O . THR A 1 253 ? -15.838 8.799 28.411 1.00 42.41 253 THR A O 1
ATOM 2049 N N . LEU A 1 254 ? -16.544 9.511 26.424 1.00 41.25 254 LEU A N 1
ATOM 2050 C CA . LEU A 1 254 ? -15.234 9.366 25.780 1.00 41.25 254 LEU A CA 1
ATOM 2051 C C . LEU A 1 254 ? -14.231 10.446 26.223 1.00 41.25 254 LEU A C 1
ATOM 2053 O O . LEU A 1 254 ? -13.044 10.162 26.383 1.00 41.25 254 LEU A O 1
ATOM 2057 N N . ALA A 1 255 ? -14.697 11.675 26.465 1.00 37.19 255 ALA A N 1
ATOM 2058 C CA . ALA A 1 255 ? -13.867 12.772 26.959 1.00 37.19 255 ALA A CA 1
ATOM 2059 C C . ALA A 1 255 ? -13.418 12.562 28.415 1.00 37.19 255 ALA A C 1
ATOM 2061 O O . ALA A 1 255 ? -12.271 12.867 28.742 1.00 37.19 255 ALA A O 1
ATOM 2062 N N . SER A 1 256 ? -14.272 11.995 29.276 1.00 37.50 256 SER A N 1
ATOM 2063 C CA . SER A 1 256 ? -13.909 11.684 30.665 1.00 37.50 256 SER A CA 1
ATOM 2064 C C . SER A 1 256 ? -12.874 10.551 30.765 1.00 37.50 256 SER A C 1
ATOM 2066 O O . SER A 1 256 ? -11.986 10.598 31.621 1.00 37.50 256 SER A O 1
ATOM 2068 N N . LEU A 1 257 ? -12.906 9.588 29.838 1.00 38.09 257 LEU A N 1
ATOM 2069 C CA . LEU A 1 257 ? -11.874 8.556 29.684 1.00 38.09 257 LEU A CA 1
ATOM 2070 C C . LEU A 1 257 ? -10.538 9.117 29.161 1.00 38.09 257 LEU A C 1
ATOM 2072 O O . LEU A 1 257 ? -9.483 8.700 29.636 1.00 38.09 257 LEU A O 1
ATOM 2076 N N . ALA A 1 258 ? -10.557 10.113 28.266 1.00 35.66 258 ALA A N 1
ATOM 2077 C CA . ALA A 1 258 ? -9.343 10.786 27.786 1.00 35.66 258 ALA A CA 1
ATOM 2078 C C . ALA A 1 258 ? -8.618 11.580 28.892 1.00 35.66 258 ALA A C 1
ATOM 2080 O O . ALA A 1 258 ? -7.389 11.660 28.907 1.00 35.66 258 ALA A O 1
ATOM 2081 N N . THR A 1 259 ? -9.360 12.130 29.858 1.00 34.19 259 THR A N 1
ATOM 2082 C CA . THR A 1 259 ? -8.785 12.818 31.027 1.00 34.19 259 THR A CA 1
ATOM 2083 C C . THR A 1 259 ? -8.218 11.874 32.093 1.00 34.19 259 THR A C 1
ATOM 2085 O O . THR A 1 259 ? -7.443 12.308 32.942 1.00 34.19 259 THR A O 1
ATOM 2088 N N . ALA A 1 260 ? -8.552 10.579 32.059 1.00 35.50 260 ALA A N 1
ATOM 2089 C CA . ALA A 1 260 ? -8.059 9.605 33.037 1.00 35.50 260 ALA A CA 1
ATOM 2090 C C . ALA A 1 260 ? -6.638 9.089 32.728 1.00 35.50 260 ALA A C 1
ATOM 2092 O O . ALA A 1 260 ? -5.969 8.573 33.623 1.00 35.50 260 ALA A O 1
ATOM 2093 N N . THR A 1 261 ? -6.150 9.256 31.494 1.00 35.41 261 THR A N 1
ATOM 2094 C CA . THR A 1 261 ? -4.825 8.786 31.049 1.00 35.41 261 THR A CA 1
ATOM 2095 C C . THR A 1 261 ? -3.682 9.790 31.244 1.00 35.41 261 THR A C 1
ATOM 2097 O O . THR A 1 261 ? -2.522 9.424 31.070 1.00 35.41 261 THR A O 1
ATOM 2100 N N . THR A 1 262 ? -3.961 11.038 31.635 1.00 29.47 262 THR A N 1
ATOM 2101 C CA . THR A 1 262 ? -2.950 12.113 31.734 1.00 29.47 262 THR A CA 1
ATOM 2102 C C . THR A 1 262 ? -2.394 12.371 33.140 1.00 29.47 262 THR A C 1
ATOM 2104 O O . THR A 1 262 ? -1.412 13.095 33.270 1.00 29.47 262 THR A O 1
ATOM 2107 N N . ASN A 1 263 ? -2.922 11.749 34.198 1.00 29.23 263 ASN A N 1
ATOM 2108 C CA . ASN A 1 263 ? -2.541 12.076 35.585 1.00 29.23 263 ASN A CA 1
ATOM 2109 C C . ASN A 1 263 ? -1.418 11.209 36.186 1.00 29.23 263 ASN A C 1
ATOM 2111 O O . ASN A 1 263 ? -1.454 10.896 37.373 1.00 29.23 263 ASN A O 1
ATOM 2115 N N . ASN A 1 264 ? -0.393 10.852 35.404 1.00 31.58 264 ASN A N 1
ATOM 2116 C CA . ASN A 1 264 ? 0.778 10.123 35.924 1.00 31.58 264 ASN A CA 1
ATOM 2117 C C . ASN A 1 264 ? 2.057 10.960 36.093 1.00 31.58 264 ASN A C 1
ATOM 2119 O O . ASN A 1 264 ? 3.118 10.396 36.345 1.00 31.58 264 ASN A O 1
ATOM 2123 N N . GLN A 1 265 ? 1.984 12.293 36.040 1.00 32.56 265 GLN A N 1
ATOM 2124 C CA . GLN A 1 265 ? 3.092 13.152 36.477 1.00 32.56 265 GLN A CA 1
ATOM 2125 C C . GLN A 1 265 ? 2.581 14.422 37.163 1.00 32.56 265 GLN A C 1
ATOM 2127 O O . GLN A 1 265 ? 2.371 15.428 36.500 1.00 32.56 265 GLN A O 1
ATOM 2132 N N . GLN A 1 266 ? 2.388 14.352 38.485 1.00 26.83 266 GLN A N 1
ATOM 2133 C CA . GLN A 1 266 ? 2.703 15.398 39.478 1.00 26.83 266 GLN A CA 1
ATOM 2134 C C . GLN A 1 266 ? 2.108 15.001 40.836 1.00 26.83 266 GLN A C 1
ATOM 2136 O O . GLN A 1 266 ? 0.991 15.353 41.201 1.00 26.83 266 GLN A O 1
ATOM 2141 N N . SER A 1 267 ? 2.882 14.244 41.608 1.00 28.70 267 SER A N 1
ATOM 2142 C CA . SER A 1 267 ? 2.763 14.247 43.063 1.00 28.70 267 SER A CA 1
ATOM 2143 C C . SER A 1 267 ? 3.347 15.559 43.584 1.00 28.70 267 SER A C 1
ATOM 2145 O O . SER A 1 267 ? 4.488 15.841 43.230 1.00 28.70 267 SER A O 1
ATOM 2147 N N . ILE A 1 268 ? 2.610 16.316 44.407 1.00 26.08 268 ILE A N 1
ATOM 2148 C CA . ILE A 1 268 ? 3.084 17.026 45.617 1.00 26.08 268 ILE A CA 1
ATOM 2149 C C . ILE A 1 268 ? 1.881 17.739 46.286 1.00 26.08 268 ILE A C 1
ATOM 2151 O O . ILE A 1 268 ? 1.293 18.654 45.725 1.00 26.08 268 ILE A O 1
ATOM 2155 N N . LEU A 1 269 ? 1.577 17.272 47.507 1.00 30.16 269 LEU A N 1
ATOM 2156 C CA . LEU A 1 269 ? 0.934 17.928 48.664 1.00 30.16 269 LEU A CA 1
ATOM 2157 C C . LEU A 1 269 ? -0.464 18.573 48.502 1.00 30.16 269 LEU A C 1
ATOM 2159 O O . LEU A 1 269 ? -0.593 19.674 47.985 1.00 30.16 269 LEU A O 1
ATOM 2163 N N . THR A 1 270 ? -1.495 17.970 49.118 1.00 24.12 270 THR A N 1
ATOM 2164 C CA . THR A 1 270 ? -2.191 18.520 50.314 1.00 24.12 270 THR A CA 1
ATOM 2165 C C . THR A 1 270 ? -3.363 17.634 50.804 1.00 24.12 270 THR A C 1
ATOM 2167 O O . THR A 1 270 ? -4.256 17.264 50.056 1.00 24.12 270 THR A O 1
ATOM 2170 N N . ASN A 1 271 ? -3.277 17.289 52.094 1.00 26.03 271 ASN A N 1
ATOM 2171 C CA . ASN A 1 271 ? -4.244 16.869 53.127 1.00 26.03 271 ASN A CA 1
ATOM 2172 C C . ASN A 1 271 ? -5.703 16.418 52.843 1.00 26.03 271 ASN A C 1
ATOM 2174 O O . ASN A 1 271 ? -6.542 17.185 52.388 1.00 26.03 271 ASN A O 1
ATOM 2178 N N . ASN A 1 272 ? -5.981 15.240 53.433 1.00 28.12 272 ASN A N 1
ATOM 2179 C CA . ASN A 1 272 ? -7.123 14.802 54.266 1.00 28.12 272 ASN A CA 1
ATOM 2180 C C . ASN A 1 272 ? -8.557 14.717 53.702 1.00 28.12 272 ASN A C 1
ATOM 2182 O O . ASN A 1 272 ? -9.217 15.732 53.526 1.00 28.12 272 ASN A O 1
ATOM 2186 N N . VAL A 1 273 ? -9.085 13.480 53.638 1.00 26.30 273 VAL A N 1
ATOM 2187 C CA . VAL A 1 273 ? -10.248 12.919 54.393 1.00 26.30 273 VAL A CA 1
ATOM 2188 C C . VAL A 1 273 ? -10.422 11.435 53.976 1.00 26.30 273 VAL A C 1
ATOM 2190 O O . VAL A 1 273 ? -10.204 11.122 52.804 1.00 26.30 273 VAL A O 1
ATOM 2193 N N . PRO A 1 274 ? -10.753 10.491 54.889 1.00 31.67 274 PRO A N 1
ATOM 2194 C CA . PRO A 1 274 ? -10.726 9.062 54.586 1.00 31.67 274 PRO A CA 1
ATOM 2195 C C . PRO A 1 274 ? -12.035 8.620 53.923 1.00 31.67 274 PRO A C 1
ATOM 2197 O O . PRO A 1 274 ? -13.110 8.767 54.500 1.00 31.67 274 PRO A O 1
ATOM 2200 N N . ILE A 1 275 ? -11.944 8.046 52.723 1.00 25.44 275 ILE A N 1
ATOM 2201 C CA . ILE A 1 275 ? -13.055 7.341 52.079 1.00 25.44 275 ILE A CA 1
ATOM 2202 C C . ILE A 1 275 ? -12.613 5.898 51.860 1.00 25.44 275 ILE A C 1
ATOM 2204 O O . ILE A 1 275 ? -11.553 5.624 51.299 1.00 25.44 275 ILE A O 1
ATOM 2208 N N . SER A 1 276 ? -13.438 5.012 52.405 1.00 24.25 276 SER A N 1
ATOM 2209 C CA . SER A 1 276 ? -13.458 3.558 52.308 1.00 24.25 276 SER A CA 1
ATOM 2210 C C . SER A 1 276 ? -12.728 2.976 51.096 1.00 24.25 276 SER A C 1
ATOM 2212 O O . SER A 1 276 ? -13.032 3.241 49.935 1.00 24.25 276 SER A O 1
ATOM 2214 N N . THR A 1 277 ? -11.797 2.089 51.419 1.00 26.39 277 THR A N 1
ATOM 2215 C CA . THR A 1 277 ? -11.107 1.155 50.538 1.00 26.39 277 THR A CA 1
ATOM 2216 C C . THR A 1 277 ? -12.088 0.317 49.712 1.00 26.39 277 THR A C 1
ATOM 2218 O O . THR A 1 277 ? -12.547 -0.732 50.153 1.00 26.39 277 THR A O 1
ATOM 2221 N N . HIS A 1 278 ? -12.353 0.747 48.484 1.00 26.08 278 HIS A N 1
ATOM 2222 C CA . HIS A 1 278 ? -12.589 -0.147 47.353 1.00 26.08 278 HIS A CA 1
ATOM 2223 C C . HIS A 1 278 ? -11.647 0.278 46.228 1.00 26.08 278 HIS A C 1
ATOM 2225 O O . HIS A 1 278 ? -12.013 0.966 45.280 1.00 26.08 278 HIS A O 1
ATOM 2231 N N . THR A 1 279 ? -10.384 -0.120 46.356 1.00 29.06 279 THR A N 1
ATOM 2232 C CA . THR A 1 279 ? -9.456 -0.207 45.228 1.00 29.06 279 THR A CA 1
ATOM 2233 C C . THR A 1 279 ? -9.901 -1.373 44.347 1.00 29.06 279 THR A C 1
ATOM 2235 O O . THR A 1 279 ? -9.379 -2.478 44.460 1.00 29.06 279 THR A O 1
ATOM 2238 N N . ILE A 1 280 ? -10.924 -1.136 43.527 1.00 31.42 280 ILE A N 1
ATOM 2239 C CA . ILE A 1 280 ? -11.340 -2.018 42.434 1.00 31.42 280 ILE A CA 1
ATOM 2240 C C . ILE A 1 280 ? -10.796 -1.405 41.133 1.00 31.42 280 ILE A C 1
ATOM 2242 O O . ILE A 1 280 ? -10.728 -0.187 40.968 1.00 31.42 280 ILE A O 1
ATOM 2246 N N . SER A 1 281 ? -10.255 -2.270 40.284 1.00 33.72 281 SER A N 1
ATOM 2247 C CA . SER A 1 281 ? -9.300 -2.001 39.210 1.00 33.72 281 SER A CA 1
ATOM 2248 C C . SER A 1 281 ? -9.868 -1.137 38.070 1.00 33.72 281 SER A C 1
ATOM 2250 O O . SER A 1 281 ? -10.656 -1.608 37.258 1.00 33.72 281 SER A O 1
ATOM 2252 N N . LYS A 1 282 ? -9.370 0.101 37.908 1.00 43.03 282 LYS A N 1
ATOM 2253 C CA . LYS A 1 282 ? -9.657 0.971 36.740 1.00 43.03 282 LYS A CA 1
ATOM 2254 C C . LYS A 1 282 ? -9.335 0.321 35.380 1.00 43.03 282 LYS A C 1
ATOM 2256 O O . LYS A 1 282 ? -9.808 0.799 34.355 1.00 43.03 282 LYS A O 1
ATOM 2261 N N . SER A 1 283 ? -8.512 -0.733 35.350 1.00 42.12 283 SER A N 1
ATOM 2262 C CA . SER A 1 283 ? -8.216 -1.494 34.127 1.00 42.12 283 SER A CA 1
ATOM 2263 C C . SER A 1 283 ? -9.370 -2.417 33.733 1.00 42.12 283 SER A C 1
ATOM 2265 O O . SER A 1 283 ? -9.594 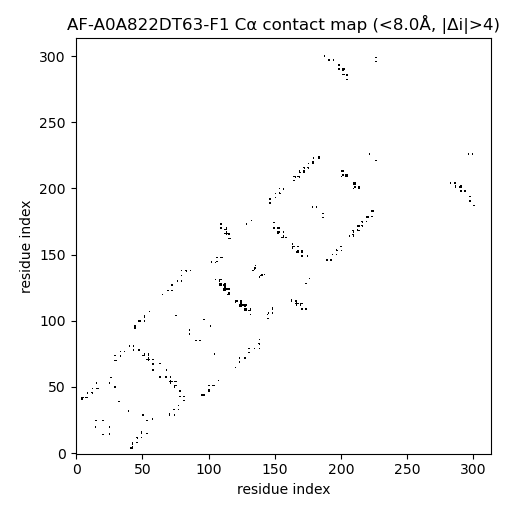-2.634 32.546 1.00 42.12 283 SER A O 1
ATOM 2267 N N . GLU A 1 284 ? -10.100 -2.943 34.716 1.00 42.25 284 GLU A N 1
ATOM 2268 C CA . GLU A 1 284 ? -11.187 -3.906 34.517 1.00 42.25 284 GLU A CA 1
ATOM 2269 C C . GLU A 1 284 ? -12.412 -3.227 33.892 1.00 42.25 284 GLU A C 1
ATOM 2271 O O . GLU A 1 284 ? -12.998 -3.759 32.954 1.00 42.25 284 GLU A O 1
ATOM 2276 N N . ASP A 1 285 ? -12.731 -2.000 34.318 1.00 45.72 285 ASP A N 1
ATOM 2277 C CA . ASP A 1 285 ? -13.833 -1.205 33.755 1.00 45.72 285 ASP A CA 1
ATOM 2278 C C . ASP A 1 285 ? -13.585 -0.813 32.289 1.00 45.72 285 ASP A C 1
ATOM 2280 O O . ASP A 1 285 ? -14.504 -0.814 31.469 1.00 45.72 285 ASP A O 1
ATOM 2284 N N . ILE A 1 286 ? -12.332 -0.502 31.937 1.00 47.19 286 ILE A N 1
ATOM 2285 C CA . ILE A 1 286 ? -11.925 -0.171 30.564 1.00 47.19 286 ILE A CA 1
ATOM 2286 C C . ILE A 1 286 ? -12.013 -1.412 29.673 1.00 47.19 286 ILE A C 1
ATOM 2288 O O . ILE A 1 286 ? -12.546 -1.349 28.562 1.00 47.19 286 ILE A O 1
ATOM 2292 N N . GLU A 1 287 ? -11.521 -2.549 30.162 1.00 48.19 287 GLU A N 1
ATOM 2293 C CA . GLU A 1 287 ? -11.587 -3.819 29.448 1.00 48.19 287 GLU A CA 1
ATOM 2294 C C . GLU A 1 287 ? -13.039 -4.275 29.255 1.00 48.19 287 GLU A C 1
ATOM 2296 O O . GLU A 1 287 ? -13.418 -4.668 28.148 1.00 48.19 287 GLU A O 1
ATOM 2301 N N . GLN A 1 288 ? -13.887 -4.139 30.278 1.00 51.94 288 GLN A N 1
ATOM 2302 C CA . GLN A 1 288 ? -15.319 -4.406 30.170 1.00 51.94 288 GLN A CA 1
ATOM 2303 C C . GLN A 1 288 ? -16.002 -3.442 29.200 1.00 51.94 288 GLN A C 1
ATOM 2305 O O . GLN A 1 288 ? -16.763 -3.897 28.351 1.00 51.94 288 GLN A O 1
ATOM 2310 N N . PHE A 1 289 ? -15.701 -2.143 29.241 1.00 50.78 289 PHE A N 1
ATOM 2311 C CA . PHE A 1 289 ? -16.267 -1.152 28.324 1.00 50.78 289 PHE A CA 1
ATOM 2312 C C . PHE A 1 289 ? -15.918 -1.449 26.866 1.00 50.78 289 PHE A C 1
ATOM 2314 O O . PHE A 1 289 ? -16.808 -1.521 26.019 1.00 50.78 289 PHE A O 1
ATOM 2321 N N . TYR A 1 290 ? -14.644 -1.689 26.555 1.00 52.88 290 TYR A N 1
ATOM 2322 C CA . TYR A 1 290 ? -14.240 -2.036 25.197 1.00 52.88 290 TYR A CA 1
ATOM 2323 C C . TYR A 1 290 ? -14.741 -3.419 24.778 1.00 52.88 290 TYR A C 1
ATOM 2325 O O . TYR A 1 290 ? -15.072 -3.602 23.608 1.00 52.88 290 TYR A O 1
ATOM 2333 N N . THR A 1 291 ? -14.852 -4.382 25.697 1.00 54.16 291 THR A N 1
ATOM 2334 C CA . THR A 1 291 ? -15.461 -5.692 25.422 1.00 54.16 291 THR A CA 1
ATOM 2335 C C . THR A 1 291 ? -16.946 -5.543 25.119 1.00 54.16 291 THR A C 1
ATOM 2337 O O . THR A 1 291 ? -17.426 -6.135 24.156 1.00 54.16 291 THR A O 1
ATOM 2340 N N . ILE A 1 292 ? -17.667 -4.709 25.869 1.00 54.91 292 ILE A N 1
ATOM 2341 C CA . ILE A 1 292 ? -19.081 -4.393 25.656 1.00 54.91 292 ILE A CA 1
ATOM 2342 C C . ILE A 1 292 ? -19.260 -3.622 24.352 1.00 54.91 292 ILE A C 1
ATOM 2344 O O . ILE A 1 292 ? -20.140 -3.985 23.584 1.00 54.91 292 ILE A O 1
ATOM 2348 N N . ILE A 1 293 ? -18.428 -2.626 24.040 1.00 56.59 293 ILE A N 1
ATOM 2349 C CA . ILE A 1 293 ? -18.477 -1.902 22.762 1.00 56.59 293 ILE A CA 1
ATOM 2350 C C . ILE A 1 293 ? -18.163 -2.839 21.606 1.00 56.59 293 ILE A C 1
ATOM 2352 O O . ILE A 1 293 ? -18.898 -2.860 20.626 1.00 56.59 293 ILE A O 1
ATOM 2356 N N . THR A 1 294 ? -17.118 -3.654 21.719 1.00 57.09 294 THR A N 1
ATOM 2357 C CA . THR A 1 294 ? -16.738 -4.619 20.683 1.00 57.09 294 THR A CA 1
ATOM 2358 C C . THR A 1 294 ? -17.860 -5.626 20.478 1.00 57.09 294 THR A C 1
ATOM 2360 O O . THR A 1 294 ? -18.288 -5.830 19.348 1.00 57.09 294 THR A O 1
ATOM 2363 N N . LYS A 1 295 ? -18.412 -6.186 21.559 1.00 57.34 295 LYS A N 1
ATOM 2364 C CA . LYS A 1 295 ? -19.548 -7.110 21.530 1.00 57.34 295 LYS A CA 1
ATOM 2365 C C . LYS A 1 295 ? -20.807 -6.448 20.971 1.00 57.34 295 LYS A C 1
ATOM 2367 O O . LYS A 1 295 ? -21.415 -7.019 20.088 1.00 57.34 295 LYS A O 1
ATOM 2372 N N . THR A 1 296 ? -21.131 -5.221 21.367 1.00 54.41 296 THR A N 1
ATOM 2373 C CA . THR A 1 296 ? -22.309 -4.466 20.903 1.00 54.41 296 THR A CA 1
ATOM 2374 C C . THR A 1 296 ? -22.191 -4.063 19.436 1.00 54.41 296 THR A C 1
ATOM 2376 O O . THR A 1 296 ? -23.148 -4.203 18.681 1.00 54.41 296 THR A O 1
ATOM 2379 N N . ILE A 1 297 ? -21.014 -3.606 19.001 1.00 53.88 297 ILE A N 1
ATOM 2380 C CA . ILE A 1 297 ? -20.717 -3.317 17.594 1.00 53.88 297 ILE A CA 1
ATOM 2381 C C . ILE A 1 297 ? -20.830 -4.608 16.779 1.00 53.88 297 ILE A C 1
ATOM 2383 O O . ILE A 1 297 ? -21.471 -4.624 15.733 1.00 53.88 297 ILE A O 1
ATOM 2387 N N . ILE A 1 298 ? -20.252 -5.710 17.259 1.00 52.59 298 ILE A N 1
ATOM 2388 C CA . ILE A 1 298 ? -20.281 -7.009 16.579 1.00 52.59 298 ILE A CA 1
ATOM 2389 C C . ILE A 1 298 ? -21.689 -7.605 16.531 1.00 52.59 298 ILE A C 1
ATOM 2391 O O . ILE A 1 298 ? -22.078 -8.129 15.489 1.00 52.59 298 ILE A O 1
ATOM 2395 N N . ASP A 1 299 ? -22.443 -7.534 17.622 1.00 51.97 299 ASP A N 1
ATOM 2396 C CA . ASP A 1 299 ? -23.795 -8.073 17.722 1.00 51.97 299 ASP A CA 1
ATOM 2397 C C . ASP A 1 299 ? -24.729 -7.265 16.812 1.00 51.97 299 ASP A C 1
ATOM 2399 O O . ASP A 1 299 ? -25.385 -7.858 15.960 1.00 51.97 299 ASP A O 1
ATOM 2403 N N . ASN A 1 300 ? -24.656 -5.927 16.816 1.00 47.16 300 ASN A N 1
ATOM 2404 C CA . ASN A 1 300 ? -25.362 -5.088 15.834 1.00 47.16 300 ASN A CA 1
ATOM 2405 C C . ASN A 1 300 ? -24.942 -5.362 14.374 1.00 47.16 300 ASN A C 1
ATOM 2407 O O . ASN A 1 300 ? -25.760 -5.255 13.459 1.00 47.16 300 ASN A O 1
ATOM 2411 N N . MET A 1 301 ? -23.688 -5.755 14.123 1.00 46.06 301 MET A N 1
ATOM 2412 C CA . MET A 1 301 ? -23.227 -6.141 12.781 1.00 46.06 301 MET A CA 1
ATOM 2413 C C . MET A 1 301 ? -23.668 -7.547 12.345 1.00 46.06 301 MET A C 1
ATOM 2415 O O . MET A 1 301 ? -23.712 -7.806 11.139 1.00 46.06 301 MET A O 1
ATOM 2419 N N . ASN A 1 302 ? -24.003 -8.443 13.279 1.00 44.56 302 ASN A N 1
ATOM 2420 C CA . ASN A 1 302 ? -24.513 -9.787 12.989 1.00 44.56 302 ASN A CA 1
ATOM 2421 C C . ASN A 1 302 ? -26.048 -9.836 12.887 1.00 44.56 302 ASN A C 1
ATOM 2423 O O . ASN A 1 302 ? -26.565 -10.700 12.186 1.00 44.56 302 ASN A O 1
ATOM 2427 N N . SER A 1 303 ? -26.765 -8.883 13.490 1.00 41.12 303 SER A N 1
ATOM 2428 C CA . SER A 1 303 ? -28.239 -8.797 13.497 1.00 41.12 303 SER A CA 1
ATOM 2429 C C . SER A 1 303 ? -28.892 -8.332 12.183 1.00 41.12 303 SER A C 1
ATOM 2431 O O . SER A 1 303 ? -30.063 -7.970 12.170 1.00 41.12 303 SER A O 1
ATOM 2433 N N . THR A 1 304 ? -28.186 -8.329 11.051 1.00 41.16 304 THR A N 1
ATOM 2434 C CA . THR A 1 304 ? -28.816 -8.123 9.730 1.00 41.16 304 THR A CA 1
ATOM 2435 C C . THR A 1 304 ? -28.263 -9.148 8.745 1.00 41.16 304 THR A C 1
ATOM 2437 O O . THR A 1 304 ? -27.125 -9.011 8.288 1.00 41.16 304 THR A O 1
ATOM 2440 N N . PRO A 1 305 ? -29.044 -10.206 8.458 1.00 37.69 305 PRO A N 1
ATOM 2441 C CA . PRO A 1 305 ? -30.173 -10.055 7.536 1.00 37.69 305 PRO A CA 1
ATOM 2442 C C . PRO A 1 305 ? -31.442 -10.828 7.948 1.00 37.69 305 PRO A C 1
ATOM 2444 O O . PRO A 1 305 ? -31.351 -12.021 8.192 1.00 37.69 305 PRO A O 1
ATOM 2447 N N . THR A 1 306 ? -32.605 -10.157 7.940 1.00 30.66 306 THR A N 1
ATOM 2448 C CA . THR A 1 306 ? -33.924 -10.639 7.446 1.00 30.66 306 THR A CA 1
ATOM 2449 C C . THR A 1 306 ? -35.042 -9.739 7.981 1.00 30.66 306 THR A C 1
ATOM 2451 O O . THR A 1 306 ? -35.453 -9.894 9.125 1.00 30.66 306 THR A O 1
ATOM 2454 N N . SER A 1 307 ? -35.550 -8.814 7.164 1.00 31.31 307 SER A N 1
ATOM 2455 C CA . SER A 1 307 ? -36.986 -8.464 7.125 1.00 31.31 307 SER A CA 1
ATOM 2456 C C . SER A 1 307 ? -37.264 -7.371 6.091 1.00 31.31 307 SER A C 1
ATOM 2458 O O . SER A 1 307 ? -37.673 -6.268 6.417 1.00 31.31 307 SER A O 1
ATOM 2460 N N . ILE A 1 308 ? -37.082 -7.677 4.806 1.00 30.70 308 ILE A N 1
ATOM 2461 C CA . ILE A 1 308 ? -37.954 -7.068 3.790 1.00 30.70 308 ILE A CA 1
ATOM 2462 C C . ILE A 1 308 ? -38.317 -8.149 2.773 1.00 30.70 308 ILE A C 1
ATOM 2464 O O . ILE A 1 308 ? -37.911 -8.078 1.624 1.00 30.70 308 ILE A O 1
ATOM 2468 N N . VAL A 1 309 ? -39.034 -9.185 3.216 1.00 27.45 309 VAL A N 1
ATOM 2469 C CA . VAL A 1 309 ? -39.986 -9.918 2.368 1.00 27.45 309 VAL A CA 1
ATOM 2470 C C . VAL A 1 309 ? -41.130 -10.408 3.261 1.00 27.45 309 VAL A C 1
ATOM 2472 O O . VAL A 1 309 ? -40.911 -11.265 4.111 1.00 27.45 309 VAL A O 1
ATOM 2475 N N . ASN A 1 310 ? -42.320 -9.866 2.977 1.00 26.14 310 ASN A N 1
ATOM 2476 C CA . ASN A 1 310 ? -43.680 -10.278 3.357 1.00 26.14 310 ASN A CA 1
ATOM 2477 C C . ASN A 1 310 ? -44.036 -10.180 4.852 1.00 26.14 310 ASN A C 1
ATOM 2479 O O . ASN A 1 310 ? -43.336 -10.699 5.706 1.00 26.14 310 ASN A O 1
ATOM 2483 N N . THR A 1 311 ? -45.125 -9.512 5.232 1.00 24.33 311 THR A N 1
ATOM 2484 C CA . THR A 1 311 ? -46.501 -9.822 4.802 1.00 24.33 311 THR A CA 1
ATOM 2485 C C . THR A 1 311 ? -47.439 -8.603 4.815 1.00 24.33 311 THR A C 1
ATOM 2487 O O . THR A 1 311 ? -47.464 -7.853 5.784 1.00 24.33 311 THR A O 1
ATOM 2490 N N . THR A 1 312 ? -48.206 -8.463 3.728 1.00 32.38 312 THR A N 1
ATOM 2491 C CA . THR A 1 312 ? -49.637 -8.088 3.659 1.00 32.38 312 THR A CA 1
ATOM 2492 C C . THR A 1 312 ? -50.313 -7.515 4.910 1.00 32.38 312 THR A C 1
ATOM 2494 O O . THR A 1 312 ? -50.466 -8.243 5.885 1.00 32.38 312 THR A O 1
ATOM 2497 N N . ASP A 1 313 ? -50.878 -6.305 4.791 1.00 27.75 313 ASP A N 1
ATOM 2498 C CA . ASP A 1 313 ? -52.304 -6.074 5.084 1.00 27.75 313 ASP A CA 1
ATOM 2499 C C . ASP A 1 313 ? -52.819 -4.713 4.554 1.00 27.75 313 ASP A C 1
ATOM 2501 O O . ASP A 1 313 ? -52.293 -3.664 4.923 1.00 27.75 313 ASP A O 1
ATOM 2505 N N . ARG A 1 314 ? -53.905 -4.799 3.764 1.00 31.38 314 ARG A N 1
ATOM 2506 C CA . ARG A 1 314 ? -54.836 -3.767 3.239 1.00 31.38 314 ARG A CA 1
ATOM 2507 C C . ARG A 1 314 ? -54.430 -2.872 2.067 1.00 31.38 314 ARG A C 1
ATOM 2509 O O . ARG A 1 314 ? -53.562 -1.992 2.220 1.00 31.38 314 ARG A O 1
#

Mean predicted aligned error: 14.28 Å

Foldseek 3Di:
DVVVLVVVLVVLVVQLPDPVDDLVSLLVSLVVCLVPLVSCLVVCQSCLVSLLVSLVVQCPDPPNDPVSPVSSLSSLVSNLVSLLVCVVVVPPVDDDHDLVSLLSSLLSLLVLLLPPPDPPSPVVNVSSLVSNLCCCVRRCVPRDHDCVSLLVLLVCLPDPDLSSLSSNLSSLLSVLSVLLSDAPVVVLVNCVVCLVSLLSLLLPPVNVSSVVSNLSSLVSLCVRPVQPDPPPPDPDDDDDDDDDDDPVVVVVVSVVVVVVPPPPDDDDDDDDDDDDDDPDDPSVVSSVVVNCSSCSSNVVSVPDDDDDDDDDDD